Protein AF-A0A5P1F2N6-F1 (afdb_monomer)

InterPro domains:
  IPR001128 Cytochrome P450 [PF00067] (2-255)
  IPR001128 Cytochrome P450 [PR00385] (178-195)
  IPR001128 Cytochrome P450 [PR00385] (231-242)
  IPR002401 Cytochrome P450, E-class, group I [PR00463] (53-71)
  IPR002401 Cytochrome P450, E-class, group I [PR00463] (167-184)
  IPR002401 Cytochrome P450, E-class, group I [PR00463] (187-213)
  IPR002401 Cytochrome P450, E-class, group I [PR00463] (230-248)
  IPR036396 Cytochrome P450 superfamily [G3DSA:1.10.630.10] (1-256)
  IPR036396 Cytochrome P450 superfamily [SSF48264] (2-255)

Organism: Asparagus officinalis (NCBI:txid4686)

Foldseek 3Di:
DLVVLCCPQCVDPVNCVVLQVLLVVLVVVLVVVVVVCVVVVHDDDLLVSQLQSQLQSLCCQAQVGHLDDPDDDPPSNVSSVLVVVLLVLLQVLPDDFVCVVPVVCVVVSVVCSVVSVVVSVVSLLVSLVVSLVVVVVVVDCDSHSSSVLVVQQVPPPDPDDHRDSVNSSVSSSCCSSVRRNQRSQLVVLLVVVCVVPVVLVVVQVVQCCVQPNDPDDDGPVSVVSRVSVVVSSVVSCVPPRVQPPPDDDDDPDDDD

Secondary structure (DSSP, 8-state):
-HHHHHHHHTSSHHHHHHHHHHHHHHHHHHHHHHHHHHHTT----HHHHHHHHHHHHHHHHHHSS-S--SS--HHHHHHHHHHHHHHHHHHTT-PPPHHHH-GGGGGGTTTSHHHHHHHHHHHHHHHHHHHHHHHHHTT---SSHHHHHHHHHH-TT-SS-PPPHHHHHHHHHHHHHHHHHHHHHHHHHHHHHHHH-HHHHHHHHHHHHHHT-SSS---GGGGGG-HHHHHHHHHHHHH--SSTT-S----SS---

Mean predicted aligned error: 6.45 Å

Solvent-accessible surface area (backbone atoms only — not comparable to full-atom values): 14837 Å² total; per-residue (Å²): 107,70,69,58,51,44,45,58,67,54,68,24,73,69,28,43,59,71,45,40,65,52,46,54,51,36,51,51,50,52,52,51,54,51,50,60,32,53,78,68,73,48,88,75,66,57,57,63,54,38,30,47,39,40,41,28,35,48,31,31,51,38,68,64,37,71,47,75,67,96,86,62,62,78,67,64,38,48,56,26,48,50,50,51,48,50,56,55,52,58,66,67,60,85,61,90,55,67,38,79,79,38,70,92,45,41,87,69,40,88,82,45,56,64,61,49,50,54,54,50,51,51,53,52,50,54,51,48,50,52,53,51,52,53,50,63,71,64,73,57,82,54,90,21,50,50,43,51,52,53,54,54,44,67,53,82,86,58,101,59,83,82,57,46,71,66,56,52,48,53,50,54,52,49,51,55,63,63,50,18,59,44,52,19,51,39,50,44,50,42,50,51,54,29,69,78,34,57,71,56,41,52,51,46,49,51,52,43,48,70,71,64,41,87,89,57,81,88,52,82,86,51,50,90,75,34,63,65,56,51,47,49,55,52,51,30,51,72,76,52,46,76,56,81,78,62,74,94,81,74,78,92,58,92,82,131

Nearest PDB structures (foldseek):
  4wnu-assembly1_A  TM=8.419E-01  e=1.081E-08  Homo sapiens
  2pg5-assembly3_C  TM=8.158E-01  e=2.856E-08  Homo sapiens
  3ruk-assembly1_A  TM=8.480E-01  e=8.273E-08  Homo sapiens
  6csd-assembly2_B  TM=8.157E-01  e=8.664E-08  Homo sapiens
  1n6b-assembly1_A  TM=7.918E-01  e=1.509E-07  Oryctolagus cuniculus

Structure (mmCIF, N/CA/C/O backbone):
data_AF-A0A5P1F2N6-F1
#
_entry.id   AF-A0A5P1F2N6-F1
#
loop_
_atom_site.group_PDB
_atom_site.id
_atom_site.type_symbol
_atom_site.label_atom_id
_atom_site.label_alt_id
_atom_site.label_comp_id
_atom_site.label_asym_id
_atom_site.label_entity_id
_atom_site.label_seq_id
_atom_site.pdbx_PDB_ins_code
_atom_site.Cartn_x
_atom_site.Cartn_y
_atom_site.Cartn_z
_atom_site.occupancy
_atom_site.B_iso_or_equiv
_atom_site.auth_seq_id
_atom_site.auth_comp_id
_atom_site.auth_asym_id
_atom_site.auth_atom_id
_atom_site.pdbx_PDB_model_num
ATOM 1 N N . MET A 1 1 ? 17.225 -11.365 -8.106 1.00 76.75 1 MET A N 1
ATOM 2 C CA . MET A 1 1 ? 17.752 -10.059 -7.652 1.00 76.75 1 MET A CA 1
ATOM 3 C C . MET A 1 1 ? 16.668 -9.165 -7.046 1.00 76.75 1 MET A C 1
ATOM 5 O O . MET A 1 1 ? 16.718 -8.953 -5.844 1.00 76.75 1 MET A O 1
ATOM 9 N N . LEU A 1 2 ? 15.652 -8.726 -7.806 1.00 86.56 2 LEU A N 1
ATOM 10 C CA . LEU A 1 2 ? 14.609 -7.795 -7.321 1.00 86.56 2 LEU A CA 1
ATOM 11 C C . LEU A 1 2 ? 13.887 -8.266 -6.044 1.00 86.56 2 LEU A C 1
ATOM 13 O O . LEU A 1 2 ? 13.753 -7.505 -5.093 1.00 86.56 2 LEU A O 1
ATOM 17 N N . ARG A 1 3 ? 13.533 -9.557 -5.953 1.00 88.50 3 ARG A N 1
ATOM 18 C CA . ARG A 1 3 ? 12.951 -10.142 -4.728 1.00 88.50 3 ARG A CA 1
ATOM 19 C C . ARG A 1 3 ? 13.850 -9.978 -3.495 1.00 88.50 3 ARG A C 1
ATOM 21 O O . ARG A 1 3 ? 13.347 -9.690 -2.416 1.00 88.50 3 ARG A O 1
ATOM 28 N N . LYS A 1 4 ? 15.169 -10.156 -3.649 1.00 88.00 4 LYS A N 1
ATOM 29 C CA . LYS A 1 4 ? 16.150 -9.986 -2.562 1.00 88.00 4 LYS A CA 1
ATOM 30 C C . LYS A 1 4 ? 16.226 -8.519 -2.133 1.00 88.00 4 LYS A C 1
ATOM 32 O O . LYS A 1 4 ? 16.272 -8.249 -0.940 1.00 88.00 4 LYS A O 1
ATOM 37 N N . LEU A 1 5 ? 16.181 -7.598 -3.097 1.00 87.62 5 LEU A N 1
ATOM 38 C CA . LEU A 1 5 ? 16.189 -6.157 -2.851 1.00 87.62 5 LEU A CA 1
ATOM 39 C C . LEU A 1 5 ? 14.968 -5.735 -2.020 1.00 87.62 5 LEU A C 1
ATOM 41 O O . LEU A 1 5 ? 15.139 -5.147 -0.956 1.00 87.62 5 LEU A O 1
ATOM 45 N N . CYS A 1 6 ? 13.753 -6.120 -2.425 1.00 89.44 6 CYS A N 1
ATOM 46 C CA . CYS A 1 6 ? 12.545 -5.838 -1.641 1.00 89.44 6 CYS A CA 1
ATOM 47 C C . CYS A 1 6 ? 12.576 -6.485 -0.254 1.00 89.44 6 CYS A C 1
ATOM 49 O O . CYS A 1 6 ? 12.252 -5.836 0.739 1.00 89.44 6 CYS A O 1
ATOM 51 N N . ALA A 1 7 ? 12.983 -7.757 -0.174 1.00 91.38 7 ALA A N 1
ATOM 52 C CA . ALA A 1 7 ? 13.064 -8.474 1.095 1.00 91.38 7 ALA A CA 1
ATOM 53 C C . ALA A 1 7 ? 14.015 -7.789 2.086 1.00 91.38 7 ALA A C 1
ATOM 55 O O . ALA A 1 7 ? 13.734 -7.766 3.278 1.00 91.38 7 ALA A O 1
ATOM 56 N N . LEU A 1 8 ? 15.118 -7.214 1.604 1.00 90.31 8 LEU A N 1
ATOM 57 C CA . LEU A 1 8 ? 16.099 -6.544 2.451 1.00 90.31 8 LEU A CA 1
ATOM 58 C C . LEU A 1 8 ? 15.674 -5.115 2.821 1.00 90.31 8 LEU A C 1
ATOM 60 O O . LEU A 1 8 ? 15.757 -4.743 3.992 1.00 90.31 8 LEU A O 1
ATOM 64 N N . HIS A 1 9 ? 15.215 -4.331 1.843 1.00 88.44 9 HIS A N 1
ATOM 65 C CA . HIS A 1 9 ? 15.062 -2.878 1.980 1.00 88.44 9 HIS A CA 1
ATOM 66 C C . HIS A 1 9 ? 13.634 -2.391 2.243 1.00 88.44 9 HIS A C 1
ATOM 68 O O . HIS A 1 9 ? 13.471 -1.243 2.636 1.00 88.44 9 HIS A O 1
ATOM 74 N N . LEU A 1 10 ? 12.612 -3.235 2.066 1.00 89.38 10 LEU A N 1
ATOM 75 C CA . LEU A 1 10 ? 11.215 -2.878 2.358 1.00 89.38 10 LEU A CA 1
ATOM 76 C C . LEU A 1 10 ? 10.586 -3.788 3.408 1.00 89.38 10 LEU A C 1
ATOM 78 O O . LEU A 1 10 ? 9.895 -3.315 4.303 1.00 89.38 10 LEU A O 1
ATOM 82 N N . PHE A 1 11 ? 10.811 -5.096 3.279 1.00 92.56 11 PHE A N 1
ATOM 83 C CA . PHE A 1 11 ? 10.041 -6.105 4.012 1.00 92.56 11 PHE A CA 1
ATOM 84 C C . PHE A 1 11 ? 10.829 -6.799 5.127 1.00 92.56 11 PHE A C 1
ATOM 86 O O . PHE A 1 11 ? 10.305 -7.705 5.772 1.00 92.56 11 PHE A O 1
ATOM 93 N N . SER A 1 12 ? 12.081 -6.401 5.367 1.00 94.75 12 SER A N 1
ATOM 94 C CA . SER A 1 12 ? 12.827 -6.889 6.527 1.00 94.75 12 SER A CA 1
ATOM 95 C C . SER A 1 12 ? 12.287 -6.239 7.805 1.00 94.75 12 SER A C 1
ATOM 97 O O . SER A 1 12 ? 11.830 -5.098 7.745 1.00 94.75 12 SER A O 1
ATOM 99 N N . PRO A 1 13 ? 12.386 -6.893 8.978 1.00 93.81 13 PRO A N 1
ATOM 100 C CA . PRO A 1 13 ? 11.966 -6.286 10.243 1.00 93.81 13 PRO A CA 1
ATOM 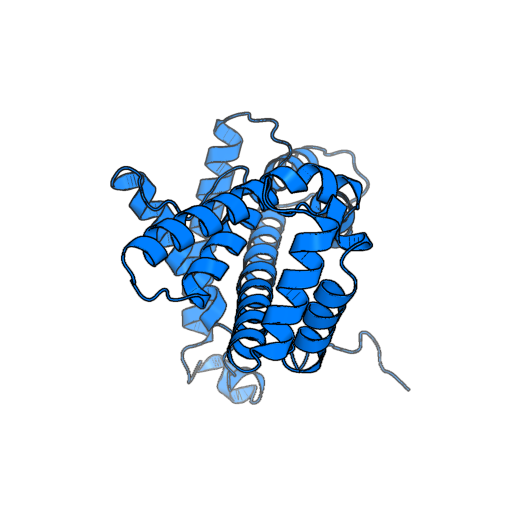101 C C . PRO A 1 13 ? 12.600 -4.906 10.473 1.00 93.81 13 PRO A C 1
ATOM 103 O O . PRO A 1 13 ? 11.908 -3.942 10.777 1.00 93.81 13 PRO A O 1
ATOM 106 N N . LYS A 1 14 ? 13.904 -4.780 10.187 1.00 93.06 14 LYS A N 1
ATOM 107 C CA . LYS A 1 14 ? 14.629 -3.506 10.281 1.00 93.06 14 LYS A CA 1
ATOM 108 C C . LYS A 1 14 ? 14.093 -2.448 9.310 1.00 93.06 14 LYS A C 1
ATOM 110 O O . LYS A 1 14 ? 13.995 -1.283 9.677 1.00 93.06 14 LYS A O 1
ATOM 115 N N . ALA A 1 15 ? 13.767 -2.828 8.073 1.00 91.81 15 ALA A N 1
ATOM 116 C CA . ALA A 1 15 ? 13.181 -1.901 7.106 1.00 91.81 15 ALA A CA 1
ATOM 117 C C . ALA A 1 15 ? 11.774 -1.457 7.529 1.00 91.81 15 ALA A C 1
ATOM 119 O O . ALA A 1 15 ? 11.464 -0.270 7.458 1.00 91.81 15 ALA A O 1
ATOM 120 N N . LEU A 1 16 ? 10.950 -2.384 8.025 1.00 92.44 16 LEU A N 1
ATOM 121 C CA . LEU A 1 16 ? 9.623 -2.072 8.549 1.00 92.44 16 LEU A CA 1
ATOM 122 C C . LEU A 1 16 ? 9.706 -1.099 9.726 1.00 92.44 16 LEU A C 1
ATOM 124 O O . LEU A 1 16 ? 8.953 -0.128 9.730 1.00 92.44 16 LEU A O 1
ATOM 128 N N . ASP A 1 17 ? 10.645 -1.297 10.651 1.00 92.81 17 ASP A N 1
ATOM 129 C CA . ASP A 1 17 ? 10.884 -0.387 11.775 1.00 92.81 17 ASP A CA 1
ATOM 130 C C . ASP A 1 17 ? 11.330 1.001 11.308 1.00 92.81 17 ASP A C 1
ATOM 132 O O . ASP A 1 17 ? 10.765 2.006 11.735 1.00 92.81 17 ASP A O 1
ATOM 136 N N . ASN A 1 18 ? 12.278 1.071 10.369 1.00 92.38 18 ASN A N 1
ATOM 137 C CA . ASN A 1 18 ? 12.735 2.339 9.794 1.00 92.38 18 ASN A CA 1
ATOM 138 C C . ASN A 1 18 ? 11.611 3.094 9.062 1.00 92.38 18 ASN A C 1
ATOM 140 O O . ASN A 1 18 ? 11.587 4.322 9.061 1.00 92.38 18 ASN A O 1
ATOM 144 N N . LEU A 1 19 ? 10.682 2.366 8.437 1.00 92.50 19 LEU A N 1
ATOM 145 C CA . LEU A 1 19 ? 9.536 2.923 7.713 1.00 92.50 19 LEU A CA 1
ATOM 146 C C . LEU A 1 19 ? 8.298 3.136 8.602 1.00 92.50 19 LEU A C 1
ATOM 148 O O . LEU A 1 19 ? 7.297 3.675 8.128 1.00 92.50 19 LEU A O 1
ATOM 152 N N . ARG A 1 20 ? 8.337 2.751 9.883 1.00 93.19 20 ARG A N 1
ATOM 153 C CA . ARG A 1 20 ? 7.226 2.947 10.827 1.00 93.19 20 ARG A CA 1
ATOM 154 C C . ARG A 1 20 ? 6.811 4.417 10.956 1.00 93.19 20 ARG A C 1
ATOM 156 O O . ARG A 1 20 ? 5.618 4.680 10.806 1.00 93.19 20 ARG A O 1
ATOM 163 N N . PRO A 1 21 ? 7.733 5.393 11.113 1.00 93.25 21 PRO A N 1
ATOM 164 C CA . PRO A 1 21 ? 7.350 6.802 11.224 1.00 93.25 21 PRO A CA 1
ATOM 165 C C . PRO A 1 21 ? 6.619 7.317 9.981 1.00 93.25 21 PRO A C 1
ATOM 167 O O . PRO A 1 21 ? 5.746 8.174 10.086 1.00 93.25 21 PRO A O 1
ATOM 170 N N . VAL A 1 22 ? 6.941 6.780 8.797 1.00 93.31 22 VAL A N 1
ATOM 171 C CA . VAL A 1 22 ? 6.244 7.117 7.549 1.00 93.31 22 VAL A CA 1
ATOM 172 C C . VAL A 1 22 ? 4.787 6.663 7.621 1.00 93.31 22 VAL A C 1
ATOM 174 O O . VAL A 1 22 ? 3.892 7.467 7.371 1.00 93.31 22 VAL A O 1
ATOM 177 N N . ARG A 1 23 ? 4.539 5.404 8.004 1.00 93.62 23 ARG A N 1
ATOM 178 C CA . ARG A 1 23 ? 3.179 4.852 8.108 1.00 93.62 23 ARG A CA 1
ATOM 179 C C . ARG A 1 23 ? 2.364 5.552 9.192 1.00 93.62 23 ARG A C 1
ATOM 181 O O . ARG A 1 23 ? 1.248 5.986 8.917 1.00 93.62 23 ARG A O 1
ATOM 188 N N . GLU A 1 24 ? 2.932 5.739 10.382 1.00 94.12 24 GLU A N 1
ATOM 189 C CA . GLU A 1 24 ? 2.270 6.446 11.487 1.00 94.12 24 GLU A CA 1
ATOM 190 C C . GLU A 1 24 ? 1.923 7.897 11.108 1.00 94.12 24 GLU A C 1
ATOM 192 O O . GLU A 1 24 ? 0.829 8.375 11.420 1.00 94.12 24 GLU A O 1
ATOM 197 N N . ALA A 1 25 ? 2.800 8.590 10.371 1.00 93.75 25 ALA A N 1
ATOM 198 C CA . ALA A 1 25 ? 2.536 9.950 9.905 1.00 93.75 25 ALA A CA 1
ATOM 199 C C . ALA A 1 25 ? 1.376 10.027 8.898 1.00 93.75 25 ALA A C 1
ATOM 201 O O . ALA A 1 25 ? 0.547 10.934 9.004 1.00 93.75 25 ALA A O 1
ATOM 202 N N . GLU A 1 26 ? 1.294 9.104 7.932 1.00 94.12 26 GLU A N 1
ATOM 203 C CA . GLU A 1 26 ? 0.178 9.078 6.972 1.00 94.12 26 GLU A CA 1
ATOM 204 C C . GLU A 1 26 ? -1.149 8.719 7.655 1.00 94.12 26 GLU A C 1
ATOM 206 O O . GLU A 1 26 ? -2.158 9.391 7.431 1.00 94.12 26 GLU A O 1
ATOM 211 N N . VAL A 1 27 ? -1.144 7.741 8.568 1.00 94.25 27 VAL A N 1
ATOM 212 C CA . VAL A 1 27 ? -2.335 7.369 9.351 1.00 94.25 27 VAL A CA 1
ATOM 213 C C . VAL A 1 27 ? -2.794 8.525 10.243 1.00 94.25 27 VAL A C 1
ATOM 215 O O . VAL A 1 27 ? -3.990 8.801 10.326 1.00 94.25 27 VAL A O 1
ATOM 218 N N . SER A 1 28 ? -1.866 9.257 10.867 1.00 94.12 28 SER A N 1
ATOM 219 C CA . SER A 1 28 ? -2.178 10.447 11.672 1.00 94.12 28 SER A CA 1
ATOM 220 C C . SER A 1 28 ? -2.849 11.552 10.850 1.00 94.12 28 SER A C 1
ATOM 222 O O . SER A 1 28 ? -3.747 12.240 11.341 1.00 94.12 28 SER A O 1
ATOM 224 N N . ILE A 1 29 ? -2.440 11.738 9.593 1.00 93.44 29 ILE A N 1
ATOM 225 C CA . ILE A 1 29 ? -3.064 12.720 8.695 1.00 93.44 29 ILE A CA 1
ATOM 226 C C . ILE A 1 29 ? -4.469 12.291 8.321 1.00 93.44 29 ILE A C 1
ATOM 228 O O . ILE A 1 29 ? -5.389 13.098 8.445 1.00 93.44 29 ILE A O 1
ATOM 232 N N . LEU A 1 30 ? -4.647 11.025 7.943 1.00 93.31 30 LEU A N 1
ATOM 233 C CA . LEU A 1 30 ? -5.969 10.483 7.662 1.00 93.31 30 LEU A CA 1
ATOM 234 C C . LEU A 1 30 ? -6.889 10.630 8.883 1.00 93.31 30 LEU A C 1
ATOM 236 O O . LEU A 1 30 ? -8.000 11.135 8.754 1.00 93.31 30 LEU A O 1
ATOM 240 N N . ALA A 1 31 ? -6.422 10.270 10.080 1.00 94.06 31 ALA A N 1
ATOM 241 C CA . ALA A 1 31 ? -7.200 10.391 11.311 1.00 94.06 31 ALA A CA 1
ATOM 242 C C . ALA A 1 31 ? -7.619 11.844 11.599 1.00 94.06 31 ALA A C 1
ATOM 244 O O . ALA A 1 31 ? -8.776 12.096 11.939 1.00 94.06 31 ALA A O 1
ATOM 245 N N . ARG A 1 32 ? -6.711 12.813 11.413 1.00 93.50 32 ARG A N 1
ATOM 246 C CA . ARG A 1 32 ? -7.023 14.246 11.558 1.00 93.50 32 ARG A CA 1
ATOM 247 C C . ARG A 1 32 ? -8.036 14.725 10.520 1.00 93.50 32 ARG A C 1
ATOM 249 O O . ARG A 1 32 ? -8.976 15.429 10.885 1.00 93.50 32 ARG A O 1
ATOM 256 N N . ALA A 1 33 ? -7.888 14.311 9.263 1.00 91.81 33 ALA A N 1
ATOM 257 C CA . ALA A 1 33 ? -8.832 14.642 8.199 1.00 91.81 33 ALA A CA 1
ATOM 258 C C . ALA A 1 33 ? -10.232 14.073 8.492 1.00 91.81 33 ALA A C 1
ATOM 260 O O . ALA A 1 33 ? -11.229 14.791 8.402 1.00 91.81 33 ALA A O 1
ATOM 261 N N . LEU A 1 34 ? -10.314 12.812 8.930 1.00 93.62 34 LEU A N 1
ATOM 262 C CA . LEU A 1 34 ? -11.568 12.177 9.344 1.00 93.62 34 LEU A CA 1
ATOM 263 C C . LEU A 1 34 ? -12.199 12.890 10.545 1.00 93.62 34 LEU A C 1
ATOM 265 O O . LEU A 1 34 ? -13.407 13.115 10.549 1.00 93.62 34 LEU A O 1
ATOM 269 N N . HIS A 1 35 ? -11.398 13.297 11.533 1.00 93.06 35 HIS A N 1
ATOM 270 C CA . HIS A 1 35 ? -11.889 14.044 12.689 1.00 93.06 35 HIS A CA 1
ATOM 271 C C . HIS A 1 35 ? -12.486 15.401 12.288 1.00 93.06 35 HIS A C 1
ATOM 273 O O . HIS A 1 35 ? -13.601 15.724 12.695 1.00 93.06 35 HIS A O 1
ATOM 279 N N . ALA A 1 36 ? -11.799 16.165 11.435 1.00 92.31 36 ALA A N 1
ATOM 280 C CA . ALA A 1 36 ? -12.300 17.445 10.930 1.00 92.31 36 ALA A CA 1
ATOM 281 C C . ALA A 1 36 ? -13.609 17.285 10.130 1.00 92.31 36 ALA A C 1
ATOM 283 O O . ALA A 1 36 ? -14.531 18.091 10.255 1.00 92.31 36 ALA A O 1
ATOM 284 N N . ARG A 1 37 ? -13.738 16.214 9.336 1.00 92.00 37 ARG A N 1
ATOM 285 C CA . ARG A 1 37 ? -14.982 15.897 8.609 1.00 92.00 37 ARG A CA 1
ATOM 286 C C . ARG A 1 37 ? -16.112 15.472 9.544 1.00 92.00 37 ARG A C 1
ATOM 288 O O . ARG A 1 37 ? -17.257 15.865 9.317 1.00 92.00 37 ARG A O 1
ATOM 295 N N . ALA A 1 38 ? -15.790 14.726 10.600 1.00 93.19 38 ALA A N 1
ATOM 296 C CA . ALA A 1 38 ? -16.749 14.297 11.611 1.00 93.19 38 ALA A CA 1
ATOM 297 C C . ALA A 1 38 ? -17.353 15.484 12.377 1.00 93.19 38 ALA A C 1
ATOM 299 O O . ALA A 1 38 ? -18.559 15.485 12.613 1.00 93.19 38 ALA A O 1
ATOM 300 N N . GLN A 1 39 ? -16.558 16.516 12.690 1.00 94.50 39 GLN A N 1
ATOM 301 C CA . GLN A 1 39 ? -17.047 17.755 13.319 1.00 94.50 39 GLN A CA 1
ATOM 302 C C . GLN A 1 39 ? -18.122 18.464 12.479 1.00 94.50 39 GLN A C 1
ATOM 304 O O . GLN A 1 39 ? -19.041 19.064 13.026 1.00 94.50 39 GLN A O 1
ATOM 309 N N . ASN A 1 40 ? -18.038 18.341 11.153 1.00 93.56 40 ASN A N 1
ATOM 310 C CA . ASN A 1 40 ? -18.996 18.915 10.209 1.00 93.56 40 ASN A CA 1
ATOM 311 C C . ASN A 1 40 ? -20.091 17.921 9.776 1.00 93.56 40 ASN A C 1
ATOM 313 O O . ASN A 1 40 ? -20.840 18.216 8.846 1.00 93.56 40 ASN A O 1
ATOM 317 N N . HIS A 1 41 ? -20.162 16.732 10.391 1.00 92.06 41 HIS A N 1
ATOM 318 C CA . HIS A 1 41 ? -21.073 15.639 10.018 1.00 92.06 41 HIS A CA 1
ATOM 319 C C . HIS A 1 41 ? -21.062 15.300 8.514 1.00 92.06 41 HIS A C 1
ATOM 321 O O . HIS A 1 41 ? -22.077 14.912 7.933 1.00 92.06 41 HIS A O 1
ATOM 327 N N . SER A 1 42 ? -19.904 15.454 7.867 1.00 92.81 42 SER A N 1
ATOM 328 C CA . SER A 1 42 ? -19.753 15.246 6.428 1.00 92.81 42 SER A CA 1
ATOM 329 C C . SER A 1 42 ? -19.451 13.772 6.130 1.00 92.81 42 SER A C 1
ATOM 331 O O . SER A 1 42 ? -18.534 13.214 6.741 1.00 92.81 42 SER A O 1
ATOM 333 N N . PRO A 1 43 ? -20.178 13.122 5.201 1.00 92.31 43 PRO A N 1
ATOM 334 C CA . PRO A 1 43 ? -19.864 11.758 4.793 1.00 92.31 43 PRO A CA 1
ATOM 335 C C . PRO A 1 43 ? -18.499 11.699 4.093 1.00 92.31 43 PRO A C 1
ATOM 337 O O . PRO A 1 43 ? -18.126 12.607 3.348 1.00 92.31 43 PRO A O 1
ATOM 340 N N . VAL A 1 44 ? -17.766 10.604 4.306 1.00 91.69 44 VAL A N 1
ATOM 341 C CA . VAL A 1 44 ? -16.436 10.377 3.723 1.00 91.69 44 VAL A CA 1
ATOM 342 C C . VAL A 1 44 ? -16.456 9.124 2.855 1.00 91.69 44 VAL A C 1
ATOM 344 O O . VAL A 1 44 ? -16.960 8.080 3.264 1.00 91.69 44 VAL A O 1
ATOM 347 N N . ASN A 1 45 ? -15.868 9.215 1.662 1.00 91.19 45 ASN A N 1
ATOM 348 C CA . ASN A 1 45 ? -15.568 8.044 0.846 1.00 91.19 45 ASN A CA 1
ATOM 349 C C . ASN A 1 45 ? -14.312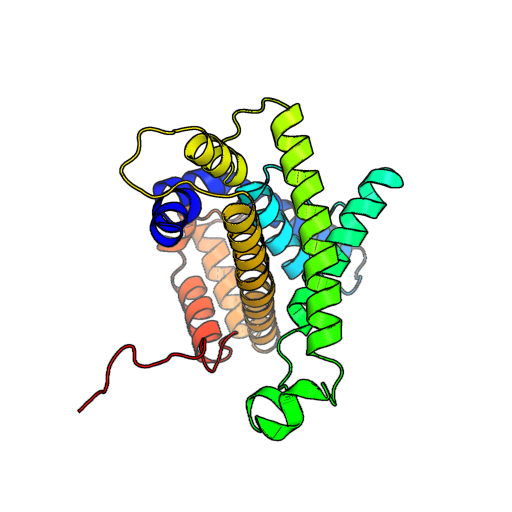 7.354 1.405 1.00 91.19 45 ASN A C 1
ATOM 351 O O . ASN A 1 45 ? -13.189 7.791 1.142 1.00 91.19 45 ASN A O 1
ATOM 355 N N . MET A 1 46 ? -14.511 6.300 2.202 1.00 92.25 46 MET A N 1
ATOM 356 C CA . MET A 1 46 ? -13.411 5.597 2.868 1.00 92.25 46 MET A CA 1
ATOM 357 C C . MET A 1 46 ? -12.458 4.916 1.888 1.00 92.25 46 MET A C 1
ATOM 359 O O . MET A 1 46 ? -11.252 5.033 2.086 1.00 92.25 46 MET A O 1
ATOM 363 N N . GLY A 1 47 ? -12.954 4.288 0.816 1.00 89.06 47 GLY A N 1
ATOM 364 C CA . GLY A 1 47 ? -12.098 3.670 -0.200 1.00 89.06 47 GLY A CA 1
ATOM 365 C C . GLY A 1 47 ? -11.093 4.664 -0.794 1.00 89.06 47 GLY A C 1
ATOM 366 O O . GLY A 1 47 ? -9.889 4.414 -0.793 1.00 89.06 47 GLY A O 1
ATOM 367 N N . GLN A 1 48 ? -11.549 5.858 -1.197 1.00 86.06 48 GLN A N 1
ATOM 368 C CA . GLN A 1 48 ? -10.656 6.900 -1.727 1.00 86.06 48 GLN A CA 1
ATOM 369 C C . GLN A 1 48 ? -9.657 7.423 -0.685 1.00 86.06 48 GLN A C 1
ATOM 371 O O . GLN A 1 48 ? -8.485 7.621 -1.010 1.00 86.06 48 GLN A O 1
ATOM 376 N N . ALA A 1 49 ? -10.102 7.642 0.555 1.00 90.44 49 ALA A N 1
ATOM 377 C CA . ALA A 1 49 ? -9.251 8.167 1.621 1.00 90.44 49 ALA A CA 1
ATOM 378 C C . ALA A 1 49 ? -8.161 7.161 2.042 1.00 90.44 49 ALA A C 1
ATOM 380 O O . ALA A 1 49 ? -6.992 7.523 2.193 1.00 90.44 49 ALA A O 1
ATOM 381 N N . LEU A 1 50 ? -8.524 5.882 2.171 1.00 92.56 50 LEU A N 1
ATOM 382 C CA . LEU A 1 50 ? -7.600 4.792 2.493 1.00 92.56 50 LEU A CA 1
ATOM 383 C C . LEU A 1 50 ? -6.600 4.548 1.367 1.00 92.56 50 LEU A C 1
ATOM 385 O O . LEU A 1 50 ? -5.413 4.368 1.626 1.00 92.56 50 LEU A O 1
ATOM 389 N N . MET A 1 51 ? -7.057 4.590 0.117 1.00 88.06 51 MET A N 1
ATOM 390 C CA . MET A 1 51 ? -6.195 4.452 -1.051 1.00 88.06 51 MET A CA 1
ATOM 391 C C . MET A 1 51 ? -5.172 5.593 -1.148 1.00 88.06 51 MET A C 1
ATOM 393 O O . MET A 1 51 ? -3.999 5.339 -1.430 1.00 88.06 51 MET A O 1
ATOM 397 N N . ALA A 1 52 ? -5.579 6.837 -0.872 1.00 88.12 52 ALA A N 1
ATOM 398 C CA . ALA A 1 52 ? -4.659 7.972 -0.816 1.00 88.12 52 ALA A CA 1
ATOM 399 C C . ALA A 1 52 ? -3.610 7.794 0.298 1.00 88.12 52 ALA A C 1
ATOM 401 O O . ALA A 1 52 ? -2.417 7.980 0.057 1.00 88.12 52 ALA A O 1
ATOM 402 N N . CYS A 1 53 ? -4.033 7.354 1.489 1.00 92.19 53 CYS A N 1
ATOM 403 C CA . CYS A 1 53 ? -3.136 7.055 2.608 1.00 92.19 53 CYS A CA 1
ATOM 404 C C . CYS A 1 53 ? -2.128 5.942 2.264 1.00 92.19 53 CYS A C 1
ATOM 406 O O . CYS A 1 53 ? -0.925 6.117 2.462 1.00 92.19 53 CYS A O 1
ATOM 408 N N . ALA A 1 54 ? -2.600 4.817 1.715 1.00 92.19 54 ALA A N 1
ATOM 409 C CA . ALA A 1 54 ? -1.754 3.691 1.319 1.00 92.19 54 ALA A CA 1
ATOM 410 C C . ALA A 1 54 ? -0.752 4.097 0.231 1.00 92.19 54 ALA A C 1
ATOM 412 O O . ALA A 1 54 ? 0.437 3.789 0.333 1.00 92.19 54 ALA A O 1
ATOM 413 N N . THR A 1 55 ? -1.209 4.853 -0.771 1.00 89.75 55 THR A N 1
ATOM 414 C CA . THR A 1 55 ? -0.328 5.318 -1.844 1.00 89.75 55 THR A CA 1
ATOM 415 C C . THR A 1 55 ? 0.719 6.290 -1.322 1.00 89.75 55 THR A C 1
ATOM 417 O O . THR A 1 55 ? 1.882 6.139 -1.663 1.00 89.75 55 THR A O 1
ATOM 420 N N . ASN A 1 56 ? 0.363 7.239 -0.454 1.00 91.00 56 ASN A N 1
ATOM 421 C CA . ASN A 1 56 ? 1.342 8.157 0.130 1.00 91.00 56 ASN A CA 1
ATOM 422 C C . ASN A 1 56 ? 2.374 7.451 1.012 1.00 91.00 56 ASN A C 1
ATOM 424 O O . ASN A 1 56 ? 3.550 7.819 0.975 1.00 91.00 56 ASN A O 1
ATOM 428 N N . ALA A 1 57 ? 1.963 6.435 1.776 1.00 93.06 57 ALA A N 1
ATOM 429 C CA . ALA A 1 57 ? 2.886 5.640 2.578 1.00 93.06 57 ALA A CA 1
ATOM 430 C C . ALA A 1 57 ? 3.895 4.899 1.683 1.00 93.06 57 ALA A C 1
ATOM 432 O O . ALA A 1 57 ? 5.097 4.933 1.954 1.00 93.06 57 ALA A O 1
ATOM 433 N N . LEU A 1 58 ? 3.422 4.296 0.585 1.00 91.88 58 LEU A N 1
ATOM 434 C CA . LEU A 1 58 ? 4.276 3.657 -0.420 1.00 91.88 58 LEU A CA 1
ATOM 435 C C . LEU A 1 58 ? 5.173 4.667 -1.135 1.00 91.88 58 LEU A C 1
ATOM 437 O O . LEU A 1 58 ? 6.378 4.451 -1.210 1.00 91.88 58 LEU A O 1
ATOM 441 N N . SER A 1 59 ? 4.627 5.792 -1.597 1.00 89.75 59 SER A N 1
ATOM 442 C CA . SER A 1 59 ? 5.393 6.826 -2.291 1.00 89.75 59 SER A CA 1
ATOM 443 C C . SER A 1 59 ? 6.511 7.382 -1.425 1.00 89.75 59 SER A C 1
ATOM 445 O O . SER A 1 59 ? 7.629 7.517 -1.905 1.00 89.75 59 SER A O 1
ATOM 447 N N . LYS A 1 60 ? 6.269 7.626 -0.133 1.00 90.44 60 LYS A N 1
ATOM 448 C CA . LYS A 1 60 ? 7.337 8.055 0.774 1.00 90.44 60 LYS A CA 1
ATOM 449 C C . LYS A 1 60 ? 8.392 6.979 0.986 1.00 90.44 60 LYS A C 1
ATOM 451 O O . LYS A 1 60 ? 9.576 7.292 0.985 1.00 90.44 60 LYS A O 1
ATOM 456 N N . ALA A 1 61 ? 7.985 5.723 1.157 1.00 91.94 61 ALA A N 1
ATOM 457 C CA . ALA A 1 61 ? 8.930 4.620 1.321 1.00 91.94 61 ALA A CA 1
ATOM 458 C C . ALA A 1 61 ? 9.777 4.378 0.058 1.00 91.94 61 ALA A C 1
ATOM 460 O O . ALA A 1 61 ? 10.944 3.996 0.144 1.00 91.94 61 ALA A O 1
ATOM 461 N N . MET A 1 62 ? 9.187 4.582 -1.121 1.00 90.44 62 MET A N 1
ATOM 462 C CA . MET A 1 62 ? 9.796 4.235 -2.402 1.00 90.44 62 MET A CA 1
ATOM 463 C C . MET A 1 62 ? 10.531 5.394 -3.069 1.00 90.44 62 MET A C 1
ATOM 465 O O . MET A 1 62 ? 11.559 5.153 -3.687 1.00 90.44 62 MET A O 1
ATOM 469 N N . LEU A 1 63 ? 9.991 6.608 -2.968 1.00 88.12 63 LEU A N 1
ATOM 470 C CA . LEU A 1 63 ? 10.423 7.811 -3.691 1.00 88.12 63 LEU A CA 1
ATOM 471 C C . LEU A 1 63 ? 10.827 8.958 -2.750 1.00 88.12 63 LEU A C 1
ATOM 473 O O . LEU A 1 63 ? 11.114 10.054 -3.216 1.00 88.12 63 LEU A O 1
ATOM 477 N N . GLY A 1 64 ? 10.725 8.777 -1.429 1.00 86.56 64 GLY A N 1
ATOM 478 C CA . GLY A 1 64 ? 11.016 9.827 -0.446 1.00 86.56 64 GLY A CA 1
ATOM 479 C C . GLY A 1 64 ? 9.975 10.953 -0.355 1.00 86.56 64 GLY A C 1
ATOM 480 O O . GLY A 1 64 ? 10.057 11.779 0.553 1.00 86.56 64 GLY A O 1
ATOM 481 N N . ARG A 1 65 ? 8.953 10.982 -1.225 1.00 84.25 65 ARG A N 1
ATOM 482 C CA . ARG A 1 65 ? 7.948 12.061 -1.288 1.00 84.25 65 ARG A CA 1
ATOM 483 C C . ARG A 1 65 ? 6.504 11.567 -1.297 1.00 84.25 65 ARG A C 1
ATOM 485 O O . ARG A 1 65 ? 6.220 10.429 -1.661 1.00 84.25 65 ARG A O 1
ATOM 492 N N . ARG A 1 66 ? 5.572 12.442 -0.905 1.00 81.00 66 ARG A N 1
ATOM 493 C CA . ARG A 1 66 ? 4.133 12.209 -1.118 1.00 81.00 66 ARG A CA 1
ATOM 494 C C . AR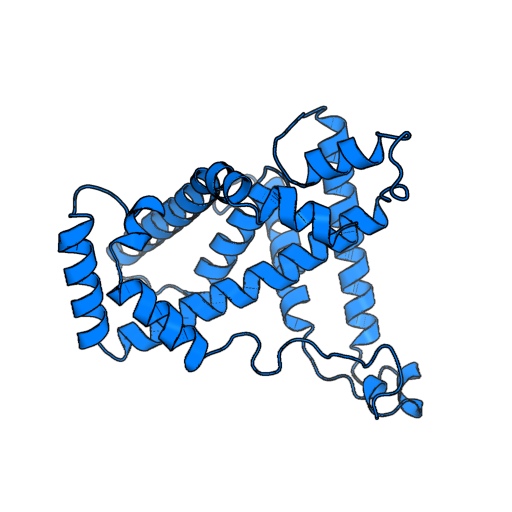G A 1 66 ? 3.766 12.453 -2.563 1.00 81.00 66 ARG A C 1
ATOM 496 O O . ARG A 1 66 ? 4.457 13.191 -3.257 1.00 81.00 66 ARG A O 1
ATOM 503 N N . VAL A 1 67 ? 2.647 11.867 -2.972 1.00 75.12 67 VAL A N 1
ATOM 504 C CA . VAL A 1 67 ? 2.085 12.156 -4.292 1.00 75.12 67 VAL A CA 1
ATOM 505 C C . VAL A 1 67 ? 0.627 12.599 -4.233 1.00 75.12 67 VAL A C 1
ATOM 507 O O . VAL A 1 67 ? 0.168 13.275 -5.135 1.00 75.12 67 VAL A O 1
ATOM 510 N N . PHE A 1 68 ? -0.102 12.311 -3.155 1.00 71.06 68 PHE A N 1
ATOM 511 C CA . PHE A 1 68 ? -1.403 12.917 -2.881 1.00 71.06 68 PHE A CA 1
ATOM 512 C C . PHE A 1 68 ? -1.216 14.054 -1.879 1.00 71.06 68 PHE A C 1
ATOM 514 O O . PHE A 1 68 ? -0.862 13.805 -0.721 1.00 71.06 68 PHE A O 1
ATOM 521 N N . ILE A 1 69 ? -1.458 15.286 -2.324 1.00 68.19 69 ILE A N 1
ATOM 522 C CA . ILE A 1 69 ? -1.362 16.501 -1.513 1.00 68.19 69 ILE A CA 1
ATOM 523 C C . ILE A 1 69 ? -2.662 17.285 -1.718 1.00 68.19 69 ILE A C 1
ATOM 525 O O . ILE A 1 69 ? -3.023 17.580 -2.853 1.00 68.19 69 ILE A O 1
ATOM 529 N N . GLU A 1 70 ? -3.407 17.544 -0.639 1.00 56.97 70 GLU A N 1
ATOM 530 C CA . GLU A 1 70 ? -4.702 18.243 -0.715 1.00 56.97 70 GLU A CA 1
ATOM 531 C C . GLU A 1 70 ? -4.551 19.781 -0.779 1.00 56.97 70 GLU A C 1
ATOM 533 O O . GLU A 1 70 ? -5.471 20.433 -1.262 1.00 56.97 70 GLU A O 1
ATOM 538 N N . ASP A 1 71 ? -3.389 20.344 -0.400 1.00 53.06 71 ASP A N 1
ATOM 539 C CA . ASP A 1 71 ? -3.207 21.787 -0.121 1.00 53.06 71 ASP A CA 1
ATOM 540 C C . ASP A 1 71 ? -1.940 22.437 -0.753 1.00 53.06 71 ASP A C 1
ATOM 542 O O . ASP A 1 71 ? -1.278 23.247 -0.105 1.00 53.06 71 ASP A O 1
ATOM 546 N N . GLU A 1 72 ? -1.555 22.113 -1.995 1.00 49.38 72 GLU A N 1
ATOM 547 C CA . GLU A 1 72 ? -0.389 22.743 -2.666 1.00 49.38 72 GLU A CA 1
ATOM 548 C C . GLU A 1 72 ? -0.728 23.519 -3.955 1.00 49.38 72 GLU A C 1
ATOM 550 O O . GLU A 1 72 ? -1.789 23.338 -4.554 1.00 49.38 72 GLU A O 1
ATOM 555 N N . GLU A 1 73 ? 0.202 24.403 -4.352 1.00 51.16 73 GLU A N 1
ATOM 556 C CA . GLU A 1 73 ? 0.167 25.272 -5.540 1.00 51.16 73 GLU A CA 1
ATOM 557 C C . GLU A 1 73 ? -0.241 24.532 -6.832 1.00 51.16 73 GLU A C 1
ATOM 559 O O . GLU A 1 73 ? 0.013 23.338 -7.011 1.00 51.16 73 GLU A O 1
ATOM 564 N N . GLU A 1 74 ? -0.850 25.270 -7.770 1.00 51.59 74 GLU A N 1
ATOM 565 C CA . GLU A 1 74 ? -1.484 24.756 -8.999 1.00 51.59 74 GLU A CA 1
ATOM 566 C C . GLU A 1 74 ? -0.627 23.778 -9.829 1.00 51.59 74 GLU A C 1
ATOM 568 O O . GLU A 1 74 ? -1.183 22.913 -10.506 1.00 51.59 74 GLU A O 1
ATOM 573 N N . GLU A 1 75 ? 0.704 23.892 -9.809 1.00 52.94 75 GLU A N 1
ATOM 574 C CA . GLU A 1 75 ? 1.624 23.049 -10.591 1.00 52.94 75 GLU A CA 1
ATOM 575 C C . GLU A 1 75 ? 1.911 21.695 -9.906 1.00 52.94 75 GLU A C 1
ATOM 577 O O . GLU A 1 75 ? 1.794 20.644 -10.540 1.00 52.94 75 GLU A O 1
ATOM 582 N N . ALA A 1 76 ? 2.211 21.698 -8.600 1.00 53.88 76 ALA A N 1
ATOM 583 C CA . ALA A 1 76 ? 2.430 20.482 -7.804 1.00 53.88 76 ALA A CA 1
ATOM 584 C C . ALA A 1 76 ? 1.136 19.662 -7.669 1.00 53.88 76 ALA A C 1
ATOM 586 O O . ALA A 1 76 ? 1.147 18.431 -7.741 1.00 53.88 76 ALA A O 1
ATOM 587 N N . SER A 1 77 ? -0.001 20.359 -7.595 1.00 59.53 77 SER A N 1
ATOM 588 C CA . SER A 1 77 ? -1.338 19.768 -7.637 1.00 59.53 77 SER A CA 1
ATOM 589 C C . SER A 1 77 ? -1.622 19.030 -8.957 1.00 59.53 77 SER A C 1
ATOM 591 O O . SER A 1 77 ? -2.235 17.961 -8.943 1.00 59.53 77 SER A O 1
ATOM 593 N N . LYS A 1 78 ? -1.125 19.525 -10.104 1.00 66.69 78 LYS A N 1
ATOM 594 C CA . LYS A 1 78 ? -1.299 18.861 -11.413 1.00 66.69 78 LYS A CA 1
ATOM 595 C C . LYS A 1 78 ? -0.516 17.556 -11.520 1.00 66.69 78 LYS A C 1
ATOM 597 O O . LYS A 1 78 ? -1.079 16.567 -11.983 1.00 66.69 78 LYS A O 1
ATOM 602 N N . GLU A 1 79 ? 0.741 17.524 -11.082 1.00 68.06 79 GLU A N 1
ATOM 603 C CA . GLU A 1 79 ? 1.545 16.290 -11.095 1.00 68.06 79 GLU A CA 1
ATOM 604 C C . GLU A 1 79 ? 0.982 15.245 -10.121 1.00 68.06 79 GLU A C 1
ATOM 606 O O . GLU A 1 79 ? 0.828 14.075 -10.478 1.00 68.06 79 GLU A O 1
ATOM 611 N N . ALA A 1 80 ? 0.602 15.679 -8.917 1.00 66.50 80 ALA A N 1
ATOM 612 C CA . ALA A 1 80 ? -0.097 14.856 -7.936 1.00 66.50 80 ALA A CA 1
ATOM 613 C C . ALA A 1 80 ? -1.400 14.267 -8.505 1.00 66.50 80 ALA A C 1
ATOM 615 O O . ALA A 1 80 ? -1.680 13.073 -8.352 1.00 66.50 80 ALA A O 1
ATOM 616 N N . ALA A 1 81 ? -2.191 15.090 -9.200 1.00 68.94 81 ALA A N 1
ATOM 617 C CA . ALA A 1 81 ? -3.427 14.671 -9.849 1.00 68.94 81 ALA A CA 1
ATOM 618 C C . ALA A 1 81 ? -3.181 13.695 -11.009 1.00 68.94 81 ALA A C 1
ATOM 620 O O . ALA A 1 81 ? -3.904 12.703 -11.120 1.00 68.94 81 ALA A O 1
ATOM 621 N N . GLU A 1 82 ? -2.158 13.928 -11.836 1.00 76.19 82 GLU A N 1
ATOM 622 C CA . GLU A 1 82 ? -1.785 13.020 -12.922 1.00 76.19 82 GLU A CA 1
ATOM 623 C C . GLU A 1 82 ? -1.333 11.664 -12.375 1.00 76.19 82 GLU A C 1
ATOM 625 O O . GLU A 1 82 ? -1.811 10.626 -12.829 1.00 76.19 82 GLU A O 1
ATOM 630 N N . PHE A 1 83 ? -0.475 11.638 -11.356 1.00 73.75 83 PHE A N 1
ATOM 631 C CA . PHE A 1 83 ? -0.061 10.379 -10.745 1.00 73.75 83 PHE A CA 1
ATOM 632 C C . PHE A 1 83 ? -1.225 9.649 -10.078 1.00 73.75 83 PHE A C 1
ATOM 634 O O . PHE A 1 83 ? -1.362 8.435 -10.227 1.00 73.75 83 PHE A O 1
ATOM 641 N N . LYS A 1 84 ? -2.099 10.376 -9.377 1.00 71.12 84 LYS A N 1
ATOM 642 C CA . LYS A 1 84 ? -3.341 9.818 -8.838 1.00 71.12 84 LYS A CA 1
ATOM 643 C C . LYS A 1 84 ? -4.169 9.160 -9.938 1.00 71.12 84 LYS A C 1
ATOM 645 O O . LYS A 1 84 ? -4.649 8.044 -9.745 1.00 71.12 84 LYS A O 1
ATOM 650 N N . GLU A 1 85 ? -4.339 9.829 -11.076 1.00 79.75 85 GLU A N 1
ATOM 651 C CA . GLU A 1 85 ? -5.047 9.278 -12.232 1.00 79.75 85 GLU A CA 1
ATOM 652 C C . GLU A 1 85 ? -4.354 8.014 -12.752 1.00 79.75 85 GLU A C 1
ATOM 654 O O . GLU A 1 85 ? -5.020 7.011 -13.000 1.00 79.75 85 GLU A O 1
ATOM 659 N N . LEU A 1 86 ? -3.022 8.021 -12.844 1.00 81.94 86 LEU A N 1
ATOM 660 C CA . LEU A 1 86 ? -2.239 6.869 -13.283 1.00 81.94 86 LEU A CA 1
ATOM 661 C C . LEU A 1 86 ? -2.394 5.665 -12.358 1.00 81.94 86 LEU A C 1
ATOM 663 O O . LEU A 1 86 ? -2.670 4.568 -12.838 1.00 81.94 86 LEU A O 1
ATOM 667 N N . VAL A 1 87 ? -2.262 5.859 -11.045 1.00 73.69 87 VAL A N 1
ATOM 668 C CA . VAL A 1 87 ? -2.460 4.794 -10.051 1.00 73.69 87 VAL A CA 1
ATOM 669 C C . VAL A 1 87 ? -3.885 4.251 -10.143 1.00 73.69 87 VAL A C 1
ATOM 671 O O . VAL A 1 87 ? -4.076 3.039 -10.221 1.00 73.69 87 VAL A O 1
ATOM 674 N N . MET A 1 88 ? -4.883 5.134 -10.236 1.00 75.56 88 MET A N 1
ATOM 675 C CA . MET A 1 88 ? -6.287 4.746 -10.402 1.00 75.56 88 MET A CA 1
ATOM 676 C C . MET A 1 88 ? -6.542 3.963 -11.687 1.00 75.56 88 MET A C 1
ATOM 678 O O . MET A 1 88 ? -7.337 3.024 -11.700 1.00 75.56 88 MET A O 1
ATOM 682 N N . ASP A 1 89 ? -5.895 4.340 -12.783 1.00 82.00 89 ASP A N 1
ATOM 683 C CA . ASP A 1 89 ? -6.040 3.649 -14.054 1.00 82.00 89 ASP A CA 1
ATOM 684 C C . ASP A 1 89 ? -5.330 2.298 -14.063 1.00 82.00 89 ASP A C 1
ATOM 686 O O . ASP A 1 89 ? -5.874 1.369 -14.661 1.00 82.00 89 ASP A O 1
ATOM 690 N N . ILE A 1 90 ? -4.202 2.151 -13.352 1.00 76.62 90 ILE A N 1
ATOM 691 C CA . ILE A 1 90 ? -3.559 0.847 -13.119 1.00 76.62 90 ILE A CA 1
ATOM 692 C C . ILE A 1 90 ? -4.515 -0.074 -12.361 1.00 76.62 90 ILE A C 1
ATOM 694 O O . ILE A 1 90 ? -4.608 -1.248 -12.698 1.00 76.62 90 ILE A O 1
ATOM 698 N N . MET A 1 91 ? -5.310 0.427 -11.416 1.00 69.75 91 MET A N 1
ATOM 699 C CA . MET A 1 91 ? -6.253 -0.433 -10.685 1.00 69.75 91 MET A CA 1
ATOM 700 C C . MET A 1 91 ? -7.401 -0.941 -11.566 1.00 69.75 91 MET A C 1
ATOM 702 O O . MET A 1 91 ? -7.903 -2.046 -11.384 1.00 69.75 91 MET A O 1
ATOM 706 N N . LYS A 1 92 ? -7.766 -0.199 -12.616 1.00 74.19 92 LYS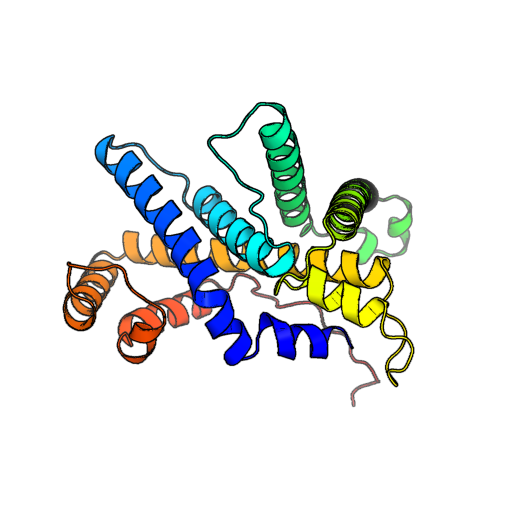 A N 1
ATOM 707 C CA . LYS A 1 92 ? -8.805 -0.606 -13.582 1.00 74.19 92 LYS A CA 1
ATOM 708 C C . LYS A 1 92 ? -8.315 -1.631 -14.612 1.00 74.19 92 LYS A C 1
ATOM 710 O O . LYS A 1 92 ? -9.038 -1.930 -15.564 1.00 74.19 92 LYS A O 1
ATOM 715 N N . THR A 1 93 ? -7.085 -2.127 -14.480 1.00 71.56 93 THR A N 1
ATOM 716 C CA . THR A 1 93 ? -6.458 -3.027 -15.458 1.00 71.56 93 THR A CA 1
ATOM 717 C C . THR A 1 93 ? -6.820 -4.501 -15.279 1.00 71.56 93 THR A C 1
ATOM 719 O O . THR A 1 93 ? -6.605 -5.278 -16.204 1.00 71.56 93 THR A O 1
ATOM 722 N N . GLY A 1 94 ? -7.434 -4.888 -14.155 1.00 69.94 94 GLY A N 1
ATOM 723 C CA . GLY A 1 94 ? -7.822 -6.271 -13.833 1.00 69.94 94 GLY A CA 1
ATOM 724 C C . GLY A 1 94 ? -9.001 -6.844 -14.635 1.00 69.94 94 GLY A C 1
ATOM 725 O O . GLY A 1 94 ? -9.767 -7.646 -14.108 1.00 69.94 94 GLY A O 1
ATOM 726 N N . VAL A 1 95 ? -9.196 -6.420 -15.885 1.00 78.81 95 VAL A N 1
ATOM 727 C CA . VAL A 1 95 ? -10.296 -6.883 -16.743 1.00 78.81 95 VAL A CA 1
ATOM 728 C C . VAL A 1 95 ? -9.907 -8.135 -17.525 1.00 78.81 95 VAL A C 1
ATOM 730 O O . VAL A 1 95 ? -8.790 -8.250 -18.026 1.00 78.81 95 VAL A O 1
ATOM 733 N N . SER A 1 96 ? -10.848 -9.067 -17.683 1.00 80.75 96 SER A N 1
ATOM 734 C CA . SER A 1 96 ? -10.652 -10.234 -18.544 1.00 80.75 96 SER A CA 1
ATOM 735 C C . SER A 1 96 ? -10.538 -9.809 -20.011 1.00 80.75 96 SER A C 1
ATOM 737 O O . SER A 1 96 ? -11.449 -9.177 -20.553 1.00 80.75 96 SER A O 1
ATOM 739 N N . ASN A 1 97 ? -9.433 -10.187 -20.653 1.00 85.19 97 ASN A N 1
ATOM 740 C CA . ASN A 1 97 ? -9.186 -9.959 -22.071 1.00 85.19 97 ASN A CA 1
ATOM 741 C C . ASN A 1 97 ? -9.423 -11.253 -22.865 1.00 85.19 97 ASN A C 1
ATOM 743 O O . ASN A 1 97 ? -8.717 -12.243 -22.689 1.00 85.19 97 ASN A O 1
ATOM 747 N N . VAL A 1 98 ? -10.391 -11.247 -23.782 1.00 88.56 98 VAL A N 1
ATOM 748 C CA . VAL A 1 98 ? -10.737 -12.395 -24.642 1.00 88.56 98 VAL A CA 1
ATOM 749 C C . VAL A 1 98 ? -9.527 -12.882 -25.443 1.00 88.56 98 VAL A C 1
ATOM 751 O O . VAL A 1 98 ? -9.382 -14.085 -25.662 1.00 88.56 98 VAL A O 1
ATOM 754 N N . GLY A 1 99 ? -8.624 -11.974 -25.832 1.00 86.81 99 GLY A N 1
ATOM 755 C CA . GLY A 1 99 ? -7.392 -12.316 -26.545 1.00 86.81 99 GLY A CA 1
ATOM 756 C C . GLY A 1 99 ? -6.426 -13.213 -25.759 1.00 86.81 99 GLY A C 1
ATOM 757 O O . GLY A 1 99 ? -5.580 -13.856 -26.380 1.00 86.81 99 GLY A O 1
ATOM 758 N N . ASP A 1 100 ? -6.566 -13.294 -24.432 1.00 87.75 100 ASP A N 1
ATOM 759 C CA . ASP A 1 100 ? -5.758 -14.177 -23.582 1.00 87.75 100 ASP A CA 1
ATOM 760 C C . ASP A 1 100 ? -6.307 -15.614 -23.565 1.00 87.75 100 ASP A C 1
ATOM 762 O O . ASP A 1 100 ? -5.548 -16.563 -23.376 1.00 87.75 100 ASP A O 1
ATOM 766 N N . PHE A 1 101 ? -7.609 -15.788 -23.827 1.00 89.75 101 PHE A N 1
ATOM 767 C CA . PHE A 1 101 ? -8.285 -17.092 -23.868 1.00 89.75 101 PHE A CA 1
ATOM 768 C C . PHE A 1 101 ? -8.419 -17.653 -25.287 1.00 89.75 101 PHE A C 1
ATOM 770 O O . PHE A 1 101 ? -8.442 -18.868 -25.477 1.00 89.75 101 PHE A O 1
ATOM 777 N N . VAL A 1 102 ? -8.513 -16.776 -26.294 1.00 92.50 102 VAL A N 1
ATOM 778 C CA . VAL A 1 102 ? -8.676 -17.142 -27.706 1.00 92.50 102 VAL A CA 1
ATOM 779 C C . VAL A 1 102 ? -7.514 -16.553 -28.514 1.00 92.50 102 VAL A C 1
ATOM 781 O O . VAL A 1 102 ? -7.619 -15.428 -29.011 1.00 92.50 102 VAL A O 1
ATOM 784 N N . PRO A 1 103 ? -6.404 -17.299 -28.702 1.00 88.94 103 PRO A N 1
ATOM 785 C CA . PRO A 1 103 ? -5.192 -16.781 -29.345 1.00 88.94 103 PRO A CA 1
ATOM 786 C C . PRO A 1 103 ? -5.418 -16.181 -30.740 1.00 88.94 103 PRO A C 1
ATOM 788 O O . PRO A 1 103 ? -4.777 -15.196 -31.101 1.00 88.94 103 PRO A O 1
ATOM 791 N N . ALA A 1 104 ? -6.373 -16.720 -31.506 1.00 92.25 104 ALA A N 1
ATOM 792 C CA . ALA A 1 104 ? -6.734 -16.215 -32.832 1.00 92.25 104 ALA A CA 1
ATOM 793 C C . ALA A 1 104 ? -7.306 -14.783 -32.813 1.00 92.25 104 ALA A C 1
ATOM 795 O O . ALA A 1 104 ? -7.222 -14.083 -33.820 1.00 92.25 104 ALA A O 1
ATOM 796 N N . LEU A 1 105 ? -7.864 -14.335 -31.680 1.00 89.94 105 LEU A N 1
ATOM 797 C CA . LEU A 1 105 ? -8.436 -12.995 -31.515 1.00 89.94 105 LEU A CA 1
ATOM 798 C C . LEU A 1 105 ? -7.459 -11.979 -30.910 1.00 89.94 105 LEU A C 1
ATOM 800 O O . LEU A 1 105 ? -7.759 -10.787 -30.868 1.00 89.94 105 LEU A O 1
ATOM 804 N N . LYS A 1 106 ? -6.274 -12.423 -30.474 1.00 89.00 106 LYS A N 1
ATOM 805 C CA . LYS A 1 106 ? -5.294 -11.590 -29.761 1.00 89.00 106 LYS A CA 1
ATOM 806 C C . LYS A 1 106 ? -4.874 -10.340 -30.536 1.00 89.00 106 LYS A C 1
ATOM 808 O O . LYS A 1 106 ? -4.678 -9.285 -29.943 1.00 89.00 106 LYS A O 1
ATOM 813 N N . TRP A 1 107 ? -4.728 -10.454 -31.854 1.00 89.06 107 TRP A N 1
ATOM 814 C CA . TRP A 1 107 ? -4.270 -9.358 -32.711 1.00 89.06 107 TRP A CA 1
ATOM 815 C C . TRP A 1 107 ? -5.332 -8.282 -32.957 1.00 89.06 107 TRP A C 1
ATOM 817 O O . TRP A 1 107 ? -4.972 -7.152 -33.274 1.00 89.06 107 TRP A O 1
ATOM 827 N N . PHE A 1 108 ? -6.615 -8.616 -32.790 1.00 90.75 108 PHE A N 1
ATOM 828 C CA . PHE A 1 108 ? -7.711 -7.674 -33.005 1.00 90.75 108 PHE A CA 1
ATOM 829 C C . PHE A 1 108 ? -7.924 -6.718 -31.834 1.00 90.75 108 PHE A C 1
ATOM 831 O O . PHE A 1 108 ? -8.554 -5.686 -32.035 1.00 90.75 108 PHE A O 1
ATOM 838 N N . ASP A 1 109 ? -7.444 -7.064 -30.630 1.00 90.31 109 ASP A N 1
ATOM 839 C CA . ASP A 1 109 ? -7.697 -6.303 -29.398 1.00 90.31 109 ASP A CA 1
ATOM 840 C C . ASP A 1 109 ? -9.176 -5.885 -29.290 1.00 90.31 109 ASP A C 1
ATOM 842 O O . ASP A 1 109 ? -9.502 -4.710 -29.155 1.00 90.31 109 ASP A O 1
ATOM 846 N N . VAL A 1 110 ? -10.089 -6.858 -29.416 1.00 89.12 110 VAL A N 1
ATOM 847 C CA . VAL A 1 110 ? -11.541 -6.626 -29.588 1.00 89.12 110 VAL A CA 1
ATOM 848 C C . VAL A 1 110 ? -12.134 -5.735 -28.485 1.00 89.12 110 VAL A C 1
ATOM 850 O O . VAL A 1 110 ? -13.090 -5.004 -28.723 1.00 89.12 110 VAL A O 1
ATOM 853 N N . GLN A 1 111 ? -11.557 -5.774 -27.281 1.00 90.25 111 GLN A N 1
ATOM 854 C CA . GLN A 1 111 ? -11.975 -4.968 -26.128 1.00 90.25 111 GLN A CA 1
ATOM 855 C C . GLN A 1 111 ? -11.142 -3.683 -25.933 1.00 90.25 111 GLN A C 1
ATOM 857 O O . GLN A 1 111 ? -11.414 -2.918 -25.009 1.00 90.25 111 GLN A O 1
ATOM 862 N N . GLY A 1 112 ? -10.110 -3.445 -26.749 1.00 90.19 112 GLY A N 1
ATOM 863 C CA . GLY A 1 112 ? -9.192 -2.306 -26.630 1.00 90.19 112 GLY A CA 1
ATOM 864 C C . GLY A 1 112 ? -8.289 -2.342 -25.390 1.00 90.19 112 GLY A C 1
ATOM 865 O O . GLY A 1 112 ? -7.696 -1.321 -25.023 1.00 90.19 112 GLY A O 1
ATOM 866 N N . VAL A 1 113 ? -8.212 -3.485 -24.698 1.00 88.88 113 VAL A N 1
ATOM 867 C CA . VAL A 1 113 ? -7.489 -3.636 -23.427 1.00 88.88 113 VAL A CA 1
ATOM 868 C C . VAL A 1 113 ? -5.994 -3.479 -23.659 1.00 88.88 113 VAL A C 1
ATOM 870 O O . VAL A 1 113 ? -5.340 -2.729 -22.935 1.00 88.88 113 VAL A O 1
ATOM 873 N N . VAL A 1 114 ? -5.443 -4.115 -24.696 1.00 89.25 114 VAL A N 1
ATOM 874 C CA . VAL A 1 114 ? -4.003 -4.063 -24.983 1.00 89.25 114 VAL A CA 1
ATOM 875 C C . VAL A 1 114 ? -3.581 -2.640 -25.349 1.00 89.25 114 VAL A C 1
ATOM 877 O O . VAL A 1 114 ? -2.561 -2.149 -24.856 1.00 89.25 114 VAL A O 1
ATOM 880 N N . ALA A 1 115 ? -4.361 -1.945 -26.178 1.00 91.44 115 ALA A N 1
ATOM 881 C CA . ALA A 1 115 ? -4.111 -0.553 -26.535 1.00 91.44 115 ALA A CA 1
ATOM 882 C C . ALA A 1 115 ? -4.163 0.373 -25.309 1.00 91.44 115 ALA A C 1
ATOM 884 O O . ALA A 1 115 ? -3.261 1.198 -25.119 1.00 91.44 115 ALA A O 1
ATOM 885 N N . LYS A 1 116 ? -5.170 0.205 -24.440 1.00 89.69 116 LYS A N 1
ATOM 886 C CA . LYS A 1 116 ? -5.306 0.977 -23.197 1.00 89.69 116 LYS A CA 1
ATOM 887 C C . LYS A 1 116 ? -4.126 0.741 -22.251 1.00 89.69 116 LYS A C 1
ATOM 889 O O . LYS A 1 116 ? -3.546 1.710 -21.765 1.00 89.69 116 LYS A O 1
ATOM 894 N N . MET A 1 117 ? -3.716 -0.513 -22.060 1.00 88.56 117 MET A N 1
ATOM 895 C CA . MET A 1 117 ? -2.550 -0.886 -21.248 1.00 88.56 117 MET A CA 1
ATOM 896 C C . MET A 1 117 ? -1.261 -0.266 -21.780 1.00 88.56 117 MET A C 1
ATOM 898 O O . MET A 1 117 ? -0.488 0.294 -21.013 1.00 88.56 117 MET A O 1
ATOM 902 N N . LYS A 1 118 ? -1.038 -0.301 -23.101 1.00 91.00 118 LYS A N 1
ATOM 903 C CA . LYS A 1 118 ? 0.135 0.335 -23.725 1.00 91.00 118 LYS A CA 1
ATOM 904 C C . LYS A 1 118 ? 0.146 1.847 -23.508 1.00 91.00 118 LYS A C 1
ATOM 906 O O . LYS A 1 118 ? 1.204 2.409 -23.239 1.00 91.00 118 LYS A O 1
ATOM 911 N N . LYS A 1 119 ? -1.010 2.512 -23.620 1.00 91.50 119 LYS A N 1
ATOM 912 C CA . LYS A 1 119 ? -1.133 3.954 -23.352 1.00 91.50 119 LYS A CA 1
ATOM 913 C C . LYS A 1 119 ? -0.821 4.270 -21.888 1.00 91.50 119 LYS A C 1
ATOM 915 O O . LYS A 1 119 ? -0.058 5.193 -21.624 1.00 91.50 119 LYS A O 1
ATOM 920 N N . LEU A 1 120 ? -1.378 3.492 -20.963 1.00 88.81 120 LEU A N 1
ATOM 921 C CA . LEU A 1 120 ? -1.147 3.648 -19.531 1.00 88.81 120 LEU A CA 1
ATOM 922 C C . LEU A 1 120 ? 0.320 3.403 -19.159 1.00 88.81 120 LEU A C 1
ATOM 924 O O . LEU A 1 120 ? 0.920 4.231 -18.481 1.00 88.81 120 LEU A O 1
ATOM 928 N N . HIS A 1 121 ? 0.914 2.326 -19.678 1.00 89.12 121 HIS A N 1
ATOM 929 C CA . HIS A 1 121 ? 2.325 2.014 -19.484 1.00 89.12 121 HIS A CA 1
ATOM 930 C C . HIS A 1 121 ? 3.222 3.163 -19.948 1.00 89.12 121 HIS A C 1
ATOM 932 O O . HIS A 1 121 ? 4.085 3.575 -19.189 1.00 89.12 121 HIS A O 1
ATOM 938 N N . ARG A 1 122 ? 2.978 3.747 -21.132 1.00 91.75 122 ARG A N 1
ATOM 939 C CA . ARG A 1 122 ? 3.752 4.905 -21.620 1.00 91.75 122 ARG A CA 1
ATOM 940 C C . ARG A 1 122 ? 3.664 6.114 -20.692 1.00 91.75 122 ARG A C 1
ATOM 942 O O . ARG A 1 122 ? 4.683 6.739 -20.435 1.00 91.75 122 ARG A O 1
ATOM 949 N N . ARG A 1 123 ? 2.468 6.447 -20.190 1.00 89.88 123 ARG A N 1
ATOM 950 C CA . ARG A 1 123 ? 2.311 7.574 -19.256 1.00 89.88 123 ARG A CA 1
ATOM 951 C C . ARG A 1 123 ? 3.060 7.316 -17.945 1.00 89.88 123 ARG A C 1
ATOM 953 O O . ARG A 1 123 ? 3.760 8.198 -17.465 1.00 89.88 123 ARG A O 1
ATOM 960 N N . PHE A 1 124 ? 2.951 6.103 -17.397 1.00 87.19 124 PHE A N 1
ATOM 961 C CA . PHE A 1 124 ? 3.663 5.729 -16.173 1.00 87.19 124 PHE A CA 1
ATOM 962 C C . PHE A 1 124 ? 5.182 5.702 -16.372 1.00 87.19 124 PHE A C 1
ATOM 964 O O . PHE A 1 124 ? 5.927 6.124 -15.495 1.00 87.19 124 PHE A O 1
ATOM 971 N N . ASP A 1 125 ? 5.635 5.244 -17.538 1.00 90.69 125 ASP A N 1
ATOM 972 C CA . ASP A 1 125 ? 7.045 5.215 -17.918 1.00 90.69 125 ASP A CA 1
ATOM 973 C C . ASP A 1 125 ? 7.640 6.629 -17.966 1.00 90.69 125 ASP A C 1
ATOM 975 O O . ASP A 1 125 ? 8.655 6.883 -17.322 1.00 90.69 125 ASP A O 1
ATOM 979 N N . MET A 1 126 ? 6.943 7.568 -18.621 1.00 90.38 126 MET A N 1
ATOM 980 C CA . MET A 1 126 ? 7.322 8.987 -18.661 1.00 90.38 126 MET A CA 1
ATOM 981 C C . MET A 1 126 ? 7.331 9.630 -17.271 1.00 90.38 126 MET A C 1
ATOM 983 O O . MET A 1 126 ? 8.246 10.385 -16.946 1.00 90.38 126 MET A O 1
ATOM 987 N N . PHE A 1 127 ? 6.325 9.328 -16.445 1.00 85.94 127 PHE A N 1
ATOM 988 C CA . PHE A 1 127 ? 6.267 9.815 -15.069 1.00 85.94 127 PHE A CA 1
ATOM 989 C C . PHE A 1 127 ? 7.477 9.331 -14.262 1.00 85.94 127 PHE A C 1
ATOM 991 O O . PHE A 1 127 ? 8.160 10.128 -13.623 1.00 85.94 127 PHE A O 1
ATOM 998 N N . LEU A 1 128 ? 7.789 8.035 -14.318 1.00 88.56 128 LEU A N 1
ATOM 999 C CA . LEU A 1 128 ? 8.927 7.494 -13.584 1.00 88.56 128 LEU A CA 1
ATOM 1000 C C . LEU A 1 128 ? 10.274 7.978 -14.129 1.00 88.56 128 LEU A C 1
ATOM 1002 O O . LEU A 1 128 ? 11.204 8.131 -13.344 1.00 88.56 128 LEU A O 1
ATOM 1006 N N . ASP A 1 129 ? 10.392 8.254 -15.430 1.00 90.81 129 ASP A N 1
ATOM 1007 C CA . ASP A 1 129 ? 11.590 8.895 -15.980 1.00 90.81 129 ASP A CA 1
ATOM 1008 C C . ASP A 1 129 ? 11.802 10.290 -15.381 1.00 90.81 129 ASP A C 1
ATOM 1010 O O . ASP A 1 129 ? 12.927 10.621 -15.001 1.00 90.81 129 ASP A O 1
ATOM 1014 N N . LYS A 1 130 ? 10.728 11.077 -15.222 1.00 88.25 130 LYS A N 1
ATOM 1015 C CA . LYS A 1 130 ? 10.783 12.375 -14.537 1.00 88.25 130 LYS A CA 1
ATOM 1016 C C . LYS A 1 130 ? 11.229 12.213 -13.082 1.00 88.25 130 LYS A C 1
ATOM 1018 O O . LYS A 1 130 ? 12.169 12.883 -12.665 1.00 88.25 130 LYS A O 1
ATOM 1023 N N . VAL A 1 131 ? 10.626 11.279 -12.343 1.00 85.62 131 VAL A N 1
ATOM 1024 C CA . VAL A 1 131 ? 10.990 10.997 -10.942 1.00 85.62 131 VAL A CA 1
ATOM 1025 C C . VAL A 1 131 ? 12.459 10.589 -10.814 1.00 85.62 131 VAL A C 1
ATOM 1027 O O . VAL A 1 131 ? 13.162 11.098 -9.947 1.00 85.62 131 VAL A O 1
ATOM 1030 N N . ILE A 1 132 ? 12.950 9.700 -11.684 1.00 87.88 132 ILE A N 1
ATOM 1031 C CA . ILE A 1 132 ? 14.354 9.270 -11.675 1.00 87.88 132 ILE A CA 1
ATOM 1032 C C . ILE A 1 132 ? 15.283 10.454 -11.968 1.00 87.88 132 ILE A C 1
ATOM 1034 O O . ILE A 1 132 ? 16.283 10.618 -11.273 1.00 87.88 132 ILE A O 1
ATOM 1038 N N . ALA A 1 133 ? 14.961 11.285 -12.964 1.00 88.50 133 ALA A N 1
ATOM 1039 C CA . ALA A 1 133 ? 15.776 12.444 -13.321 1.00 88.50 133 ALA A CA 1
ATOM 1040 C C . ALA A 1 133 ? 15.848 13.480 -12.185 1.00 88.50 133 ALA A C 1
ATOM 1042 O O . ALA A 1 133 ? 16.927 13.986 -11.880 1.00 88.50 133 ALA A O 1
ATOM 1043 N N . GLU A 1 134 ? 14.722 13.759 -11.524 1.00 83.75 134 GLU A N 1
ATOM 1044 C CA . GLU A 1 134 ? 14.662 14.643 -10.352 1.00 83.75 134 GLU A CA 1
ATOM 1045 C C . GLU A 1 134 ? 15.495 14.094 -9.194 1.00 83.75 134 GLU A C 1
ATOM 1047 O O . GLU A 1 134 ? 16.294 14.820 -8.602 1.00 83.75 134 GLU A O 1
ATOM 1052 N N . HIS A 1 135 ? 15.367 12.795 -8.921 1.00 82.00 135 HIS A N 1
ATOM 1053 C CA . HIS A 1 135 ? 16.124 12.118 -7.871 1.00 82.00 135 HIS A CA 1
ATOM 1054 C C . HIS A 1 135 ? 17.636 12.186 -8.115 1.00 82.00 135 HIS A C 1
ATOM 1056 O O . HIS A 1 135 ? 18.409 12.446 -7.196 1.00 82.00 135 HIS A O 1
ATOM 1062 N N . GLN A 1 136 ? 18.069 12.009 -9.369 1.00 82.06 136 GLN A N 1
ATOM 1063 C CA . GLN A 1 136 ? 19.474 12.159 -9.764 1.00 82.06 136 GLN A CA 1
ATOM 1064 C C . GLN A 1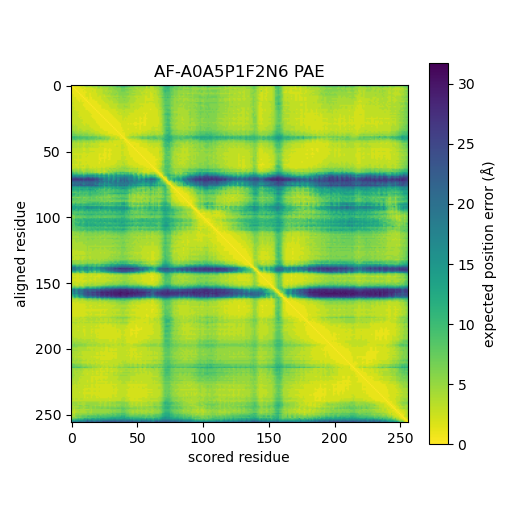 136 ? 19.978 13.599 -9.607 1.00 82.06 136 GLN A C 1
ATOM 1066 O O . GLN A 1 136 ? 21.122 13.805 -9.205 1.00 82.06 136 GLN A O 1
ATOM 1071 N N . ALA A 1 137 ? 19.140 14.591 -9.916 1.00 81.75 137 ALA A N 1
ATOM 1072 C CA . ALA A 1 137 ? 19.505 16.003 -9.830 1.00 81.75 137 ALA A CA 1
ATOM 1073 C C . ALA A 1 137 ? 19.656 16.496 -8.382 1.00 81.75 137 ALA A C 1
ATOM 1075 O O . ALA A 1 137 ? 20.472 17.378 -8.120 1.00 81.75 137 ALA A O 1
ATOM 1076 N N . MET A 1 138 ? 18.900 15.924 -7.442 1.00 71.56 138 MET A N 1
ATOM 1077 C CA . MET A 1 138 ? 18.955 16.312 -6.029 1.00 71.56 138 MET A CA 1
ATOM 1078 C C . MET A 1 138 ? 20.228 15.837 -5.308 1.00 71.56 138 MET A C 1
ATOM 1080 O O . MET A 1 138 ? 20.483 16.297 -4.198 1.00 71.56 138 MET A O 1
ATOM 1084 N N . ALA A 1 139 ? 21.028 14.943 -5.915 1.00 60.84 139 ALA A N 1
ATOM 1085 C CA . ALA A 1 139 ? 22.176 14.271 -5.283 1.00 60.84 139 ALA A CA 1
ATOM 1086 C C . ALA A 1 139 ? 21.844 13.684 -3.893 1.00 60.84 139 ALA A C 1
ATOM 1088 O O . ALA A 1 139 ? 22.725 13.500 -3.048 1.00 60.84 139 ALA A O 1
ATOM 1089 N N . ASP A 1 140 ? 20.558 13.418 -3.649 1.00 57.59 140 ASP A N 1
ATOM 1090 C CA . ASP A 1 140 ? 20.052 13.074 -2.335 1.00 57.59 140 ASP A CA 1
ATOM 1091 C C . ASP A 1 140 ? 20.337 11.600 -2.054 1.00 57.59 140 ASP A C 1
ATOM 1093 O O . ASP A 1 140 ? 20.012 10.697 -2.830 1.00 57.59 140 ASP A O 1
ATOM 1097 N N . THR A 1 141 ? 20.979 11.353 -0.917 1.00 58.62 141 THR A N 1
ATOM 1098 C CA . THR A 1 141 ? 21.366 10.015 -0.460 1.00 58.62 141 THR A CA 1
ATOM 1099 C C . THR A 1 141 ? 20.306 9.434 0.464 1.00 58.62 141 THR A C 1
ATOM 1101 O O . THR A 1 141 ? 20.623 8.736 1.428 1.00 58.62 141 THR A O 1
ATOM 1104 N N . GLY A 1 142 ? 19.039 9.688 0.135 1.00 66.25 142 GLY A N 1
ATOM 1105 C CA . GLY A 1 142 ? 17.880 9.205 0.864 1.00 66.25 142 GLY A CA 1
ATOM 1106 C C . GLY A 1 142 ? 17.951 7.714 1.223 1.00 66.25 142 GLY A C 1
ATOM 1107 O O . GLY A 1 142 ? 18.646 6.885 0.608 1.00 66.25 142 GLY A O 1
ATOM 1108 N N . ALA A 1 143 ? 17.216 7.362 2.276 1.00 76.62 143 ALA A N 1
ATOM 1109 C CA . ALA A 1 143 ? 17.027 5.977 2.702 1.00 76.62 143 ALA A CA 1
ATOM 1110 C C . ALA A 1 143 ? 15.852 5.288 1.979 1.00 76.62 143 ALA A C 1
ATOM 1112 O O . ALA A 1 143 ? 15.537 4.141 2.295 1.00 76.62 143 ALA A O 1
ATOM 1113 N N . ASP A 1 144 ? 15.205 5.974 1.032 1.00 88.00 144 ASP A N 1
ATOM 1114 C CA . ASP A 1 144 ? 14.121 5.429 0.218 1.00 88.00 144 ASP A CA 1
ATOM 1115 C C . ASP A 1 144 ? 14.621 4.357 -0.768 1.00 88.00 144 ASP A C 1
ATOM 1117 O O . ASP A 1 144 ? 15.819 4.200 -1.043 1.00 88.00 144 ASP A O 1
ATOM 1121 N N . LEU A 1 145 ? 13.677 3.579 -1.295 1.00 90.38 145 LEU A N 1
ATOM 1122 C CA . LEU A 1 145 ? 13.988 2.469 -2.190 1.00 90.38 145 LEU A CA 1
ATOM 1123 C C . LEU A 1 145 ? 14.666 2.916 -3.489 1.00 90.38 145 LEU A C 1
ATOM 1125 O O . LEU A 1 145 ? 15.559 2.214 -3.967 1.00 90.38 145 LEU A O 1
ATOM 1129 N N . LEU A 1 146 ? 14.237 4.036 -4.076 1.00 91.25 146 LEU A N 1
ATOM 1130 C CA . LEU A 1 146 ? 14.797 4.547 -5.322 1.00 91.25 146 LEU A CA 1
ATOM 1131 C C . LEU A 1 146 ? 16.267 4.915 -5.125 1.00 91.25 146 LEU A C 1
ATOM 1133 O O . LEU A 1 146 ? 17.107 4.436 -5.884 1.00 91.25 146 LEU A O 1
ATOM 1137 N N . SER A 1 147 ? 16.602 5.622 -4.047 1.00 89.19 147 SER A N 1
ATOM 1138 C CA . SER A 1 147 ? 17.986 5.899 -3.650 1.00 89.19 147 SER A CA 1
ATOM 1139 C C . SER A 1 147 ? 18.834 4.625 -3.539 1.00 89.19 147 SER A C 1
ATOM 1141 O O . SER A 1 147 ? 19.961 4.568 -4.034 1.00 89.19 147 SER A O 1
ATOM 1143 N N . VAL A 1 148 ? 18.303 3.568 -2.911 1.00 88.81 148 VAL A N 1
ATOM 1144 C CA . VAL A 1 148 ? 19.001 2.273 -2.802 1.00 88.81 148 VAL A CA 1
ATOM 1145 C C . VAL A 1 148 ? 19.219 1.638 -4.175 1.00 88.81 148 VAL A C 1
ATOM 1147 O O . VAL A 1 148 ? 20.322 1.182 -4.469 1.00 88.81 148 VAL A O 1
ATOM 1150 N N . MET A 1 149 ? 18.187 1.608 -5.017 1.00 89.31 149 MET A N 1
ATOM 1151 C CA . MET A 1 149 ? 18.268 1.045 -6.363 1.00 89.31 149 MET A CA 1
ATOM 1152 C C . MET A 1 149 ? 19.261 1.802 -7.247 1.00 89.31 149 MET A C 1
ATOM 1154 O O . MET A 1 149 ? 20.024 1.174 -7.973 1.00 89.31 149 MET A O 1
ATOM 1158 N N . MET A 1 150 ? 19.298 3.131 -7.156 1.00 87.69 150 MET A N 1
ATOM 1159 C CA . MET A 1 150 ? 20.231 3.958 -7.920 1.00 87.69 150 MET A CA 1
ATOM 1160 C C . MET A 1 150 ? 21.685 3.687 -7.520 1.00 87.69 150 MET A C 1
ATOM 1162 O O . MET A 1 150 ? 22.512 3.455 -8.398 1.00 87.69 150 MET A O 1
ATOM 1166 N N . ARG A 1 151 ? 21.978 3.570 -6.216 1.00 85.88 151 ARG A N 1
ATOM 1167 C CA . ARG A 1 151 ? 23.312 3.167 -5.729 1.00 85.88 151 ARG A CA 1
ATOM 1168 C C . ARG A 1 151 ? 23.722 1.781 -6.230 1.00 85.88 151 ARG A C 1
ATOM 1170 O O . ARG A 1 151 ? 24.836 1.598 -6.698 1.00 85.88 151 ARG A O 1
ATOM 1177 N N . LEU A 1 152 ? 22.807 0.811 -6.183 1.00 83.06 152 LEU A N 1
ATOM 1178 C CA . LEU A 1 152 ? 23.062 -0.548 -6.680 1.00 83.06 152 LEU A CA 1
ATOM 1179 C C . LEU A 1 152 ? 23.222 -0.613 -8.204 1.00 83.06 152 LEU A C 1
ATOM 1181 O O . LEU A 1 152 ? 23.843 -1.538 -8.715 1.00 83.06 152 LEU A O 1
ATOM 1185 N N . LYS A 1 153 ? 22.643 0.339 -8.938 1.00 82.62 153 LYS A N 1
ATOM 1186 C CA . LYS A 1 153 ? 22.839 0.482 -10.383 1.00 82.62 153 LYS A CA 1
ATOM 1187 C C . LYS A 1 153 ? 24.224 1.048 -10.722 1.00 82.62 153 LYS A C 1
ATOM 1189 O O . LYS A 1 153 ? 24.755 0.730 -11.785 1.00 82.62 153 LYS A O 1
ATOM 1194 N N . GLU A 1 154 ? 24.782 1.886 -9.853 1.00 76.12 154 GLU A N 1
ATOM 1195 C CA . GLU A 1 154 ? 26.113 2.488 -10.007 1.00 76.12 154 GLU A CA 1
ATOM 1196 C C . GLU A 1 154 ? 27.250 1.574 -9.526 1.00 76.12 154 GLU A C 1
ATOM 1198 O O . GLU A 1 154 ? 28.373 1.714 -10.002 1.00 76.12 154 GLU A O 1
ATOM 1203 N N . ASP A 1 155 ? 26.965 0.616 -8.640 1.00 69.50 155 ASP A N 1
ATOM 1204 C CA . ASP A 1 155 ? 27.930 -0.374 -8.153 1.00 69.50 155 ASP A CA 1
ATOM 1205 C C . ASP A 1 155 ? 28.201 -1.453 -9.225 1.00 69.50 155 ASP A C 1
ATOM 1207 O O . ASP A 1 155 ? 27.400 -2.361 -9.461 1.00 69.50 155 ASP A O 1
ATOM 1211 N N . VAL A 1 156 ? 29.316 -1.302 -9.950 1.00 56.72 156 VAL A N 1
ATOM 1212 C CA . VAL A 1 156 ? 29.668 -2.111 -11.136 1.00 56.72 156 VAL A CA 1
ATOM 1213 C C . VAL A 1 156 ? 30.293 -3.469 -10.768 1.00 56.72 156 VAL A C 1
ATOM 1215 O O . VAL A 1 156 ? 30.349 -4.351 -11.626 1.00 56.72 156 VAL A O 1
ATOM 1218 N N . ASP A 1 157 ? 30.703 -3.668 -9.510 1.00 54.97 157 ASP A N 1
ATOM 1219 C CA . ASP A 1 157 ? 31.570 -4.783 -9.089 1.00 54.97 157 ASP A CA 1
ATOM 1220 C C . ASP A 1 157 ? 30.822 -5.967 -8.431 1.00 54.97 157 ASP A C 1
ATOM 1222 O O . ASP A 1 157 ? 31.435 -6.954 -8.017 1.00 54.97 157 ASP A O 1
ATOM 1226 N N . GLY A 1 158 ? 29.490 -5.908 -8.335 1.00 55.22 158 GLY A N 1
ATOM 1227 C CA . GLY A 1 158 ? 28.671 -6.971 -7.746 1.00 55.22 158 GLY A CA 1
ATOM 1228 C C . GLY A 1 158 ? 28.366 -8.131 -8.706 1.00 55.22 158 GLY A C 1
ATOM 1229 O O . GLY A 1 158 ? 27.917 -7.925 -9.828 1.00 55.22 158 GLY A O 1
ATOM 1230 N N . ASP A 1 159 ? 28.490 -9.371 -8.221 1.00 50.59 159 ASP A N 1
ATOM 1231 C CA . ASP A 1 159 ? 28.217 -10.659 -8.906 1.00 50.59 159 ASP A CA 1
ATOM 1232 C C . ASP A 1 159 ? 26.729 -10.881 -9.319 1.00 50.59 159 ASP A C 1
ATOM 1234 O O . ASP A 1 159 ? 26.271 -11.992 -9.587 1.00 50.59 159 ASP A O 1
ATOM 1238 N N . GLY A 1 160 ? 25.916 -9.820 -9.328 1.00 52.91 160 GLY A N 1
ATOM 1239 C CA . GLY A 1 160 ? 24.511 -9.816 -9.727 1.00 52.91 160 GLY A CA 1
ATOM 1240 C C . GLY A 1 160 ? 24.306 -8.830 -10.871 1.00 52.91 160 GLY A C 1
ATOM 1241 O O . GLY A 1 160 ? 24.684 -7.674 -10.751 1.00 52.91 160 GLY A O 1
ATOM 1242 N N . GLY A 1 161 ? 23.726 -9.288 -11.984 1.00 58.94 161 GLY A N 1
ATOM 1243 C CA . GLY A 1 161 ? 23.584 -8.497 -13.212 1.00 58.94 161 GLY A CA 1
ATOM 1244 C C . GLY A 1 161 ? 23.105 -7.052 -12.999 1.00 58.94 161 GLY A C 1
ATO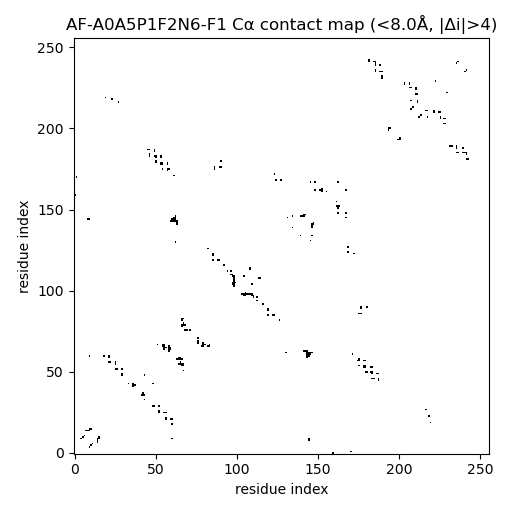M 1245 O O . GLY A 1 161 ? 22.271 -6.781 -12.138 1.00 58.94 161 GLY A O 1
ATOM 1246 N N . LYS A 1 162 ? 23.638 -6.134 -13.815 1.00 72.75 162 LYS A N 1
ATOM 1247 C CA . LYS A 1 162 ? 23.416 -4.683 -13.715 1.00 72.75 162 LYS A CA 1
ATOM 1248 C C . LYS A 1 162 ? 21.925 -4.337 -13.662 1.00 72.75 162 LYS A C 1
ATOM 1250 O O . LYS A 1 162 ? 21.187 -4.658 -14.592 1.00 72.75 162 LYS A O 1
ATOM 1255 N N . LEU A 1 163 ? 21.504 -3.641 -12.603 1.00 85.25 163 LEU A N 1
ATOM 1256 C CA . LEU A 1 163 ? 20.153 -3.094 -12.493 1.00 85.25 163 LEU A CA 1
ATOM 1257 C C . LEU A 1 163 ? 19.955 -2.010 -13.563 1.00 85.25 163 LEU A C 1
ATOM 1259 O O . LEU A 1 163 ? 20.725 -1.054 -13.641 1.00 85.25 163 LEU A O 1
ATOM 1263 N N . THR A 1 164 ? 18.928 -2.146 -14.398 1.00 88.62 164 THR A N 1
ATOM 1264 C CA . THR A 1 164 ? 18.617 -1.157 -15.440 1.00 88.62 164 THR A CA 1
ATOM 1265 C C . THR A 1 164 ? 17.554 -0.163 -14.971 1.00 88.62 164 THR A C 1
ATOM 1267 O O . THR A 1 164 ? 16.788 -0.443 -14.049 1.00 88.62 164 THR A O 1
ATOM 1270 N N . ASN A 1 165 ? 17.439 0.992 -15.640 1.00 89.19 165 ASN A N 1
ATOM 1271 C CA . ASN A 1 165 ? 16.311 1.903 -15.394 1.00 89.19 165 ASN A CA 1
ATOM 1272 C C . ASN A 1 165 ? 14.965 1.200 -15.644 1.00 89.19 165 ASN A C 1
ATOM 1274 O O . ASN A 1 165 ? 13.997 1.473 -14.945 1.00 89.19 165 ASN A O 1
ATOM 1278 N N . THR A 1 166 ? 14.897 0.263 -16.595 1.00 90.75 166 THR A N 1
ATOM 1279 C CA . THR A 1 166 ? 13.694 -0.541 -16.842 1.00 90.75 166 THR A CA 1
ATOM 1280 C C . THR A 1 166 ? 13.337 -1.408 -15.636 1.00 90.75 166 THR A C 1
ATOM 1282 O O . THR A 1 166 ? 12.171 -1.446 -15.255 1.00 90.75 166 THR A O 1
ATOM 1285 N N . ASP A 1 167 ? 14.319 -2.045 -14.992 1.00 91.00 167 ASP A N 1
ATOM 1286 C CA . ASP A 1 167 ? 14.085 -2.858 -13.791 1.00 91.00 167 ASP A CA 1
ATOM 1287 C C . ASP A 1 167 ? 13.606 -2.007 -12.610 1.00 91.00 167 ASP A C 1
ATOM 1289 O O . ASP A 1 167 ? 12.674 -2.396 -11.904 1.00 91.00 167 ASP A O 1
ATOM 1293 N N . ILE A 1 168 ? 14.212 -0.828 -12.421 1.00 91.44 168 ILE A N 1
ATOM 1294 C CA . ILE A 1 168 ? 13.802 0.156 -11.409 1.00 91.44 168 ILE A CA 1
ATOM 1295 C C . ILE A 1 168 ? 12.348 0.560 -11.646 1.00 91.44 168 ILE A C 1
ATOM 1297 O O . ILE A 1 168 ? 11.513 0.439 -10.747 1.00 91.44 168 ILE A O 1
ATOM 1301 N N . LYS A 1 169 ? 12.024 0.984 -12.874 1.00 92.31 169 LYS A N 1
ATOM 1302 C CA . LYS A 1 169 ? 10.678 1.438 -13.223 1.00 92.31 169 LYS A CA 1
ATOM 1303 C C . LYS A 1 169 ? 9.636 0.331 -13.066 1.00 92.31 169 LYS A C 1
ATOM 1305 O O . LYS A 1 169 ? 8.573 0.558 -12.489 1.00 92.31 169 LYS A O 1
ATOM 1310 N N . ALA A 1 170 ? 9.958 -0.882 -13.515 1.00 91.56 170 ALA A N 1
ATOM 1311 C CA . ALA A 1 170 ? 9.090 -2.044 -13.373 1.00 91.56 170 ALA A CA 1
ATOM 1312 C C . ALA A 1 170 ? 8.844 -2.404 -11.901 1.00 91.56 170 ALA A C 1
ATOM 1314 O O . ALA A 1 170 ? 7.716 -2.736 -11.530 1.00 91.56 170 ALA A O 1
ATOM 1315 N N . LEU A 1 171 ? 9.868 -2.315 -11.045 1.00 92.38 171 LEU A N 1
ATOM 1316 C CA . LEU A 1 171 ? 9.703 -2.599 -9.625 1.00 92.38 171 LEU A CA 1
ATOM 1317 C C . LEU A 1 171 ? 8.818 -1.559 -8.933 1.00 92.38 171 LEU A C 1
ATOM 1319 O O . LEU A 1 171 ? 7.923 -1.937 -8.177 1.00 92.38 171 LEU A O 1
ATOM 1323 N N . LEU A 1 172 ? 9.036 -0.271 -9.213 1.00 91.19 172 LEU A N 1
ATOM 1324 C CA . LEU A 1 172 ? 8.214 0.807 -8.664 1.00 91.19 172 LEU A CA 1
ATOM 1325 C C . LEU A 1 172 ? 6.746 0.650 -9.081 1.00 91.19 172 LEU A C 1
ATOM 1327 O O . LEU A 1 172 ? 5.860 0.691 -8.230 1.00 91.19 172 LEU A O 1
ATOM 1331 N N . LEU A 1 173 ? 6.490 0.386 -10.366 1.00 89.75 173 LEU A N 1
ATOM 1332 C CA . LEU A 1 173 ? 5.145 0.109 -10.872 1.00 89.75 173 LEU A CA 1
ATOM 1333 C C . LEU A 1 173 ? 4.487 -1.063 -10.132 1.00 89.75 173 LEU A C 1
ATOM 1335 O O . LEU A 1 173 ? 3.357 -0.934 -9.667 1.00 89.75 173 LEU A O 1
ATOM 1339 N N . ASN A 1 174 ? 5.194 -2.186 -9.985 1.00 90.06 174 ASN A N 1
ATOM 1340 C CA . ASN A 1 174 ? 4.658 -3.371 -9.315 1.00 90.06 174 ASN A CA 1
ATOM 1341 C C . ASN A 1 174 ? 4.311 -3.112 -7.845 1.00 90.06 174 ASN A C 1
ATOM 1343 O O . ASN A 1 174 ? 3.289 -3.600 -7.371 1.00 90.06 174 ASN A O 1
ATOM 1347 N N . LEU A 1 175 ? 5.135 -2.351 -7.121 1.00 91.31 175 LEU A N 1
ATOM 1348 C CA . LEU A 1 175 ? 4.890 -2.042 -5.711 1.00 91.31 175 LEU A CA 1
ATOM 1349 C C . LEU A 1 175 ? 3.682 -1.115 -5.526 1.00 91.31 175 LEU A C 1
ATOM 1351 O O . LEU A 1 175 ? 2.853 -1.381 -4.657 1.00 91.31 175 LEU A O 1
ATOM 1355 N N . PHE A 1 176 ? 3.535 -0.086 -6.369 1.00 87.00 176 PHE A N 1
ATOM 1356 C CA . PHE A 1 176 ? 2.334 0.754 -6.361 1.00 87.00 176 PHE A CA 1
ATOM 1357 C C . PHE A 1 176 ? 1.085 -0.047 -6.716 1.00 87.00 176 PHE A C 1
ATOM 1359 O O . PHE A 1 176 ? 0.067 0.059 -6.034 1.00 87.00 176 PHE A O 1
ATOM 1366 N N . ALA A 1 177 ? 1.176 -0.885 -7.751 1.00 84.12 177 ALA A N 1
ATOM 1367 C CA . ALA A 1 177 ? 0.042 -1.667 -8.209 1.00 84.12 177 ALA A CA 1
ATOM 1368 C C . ALA A 1 177 ? -0.424 -2.688 -7.162 1.00 84.12 177 ALA A C 1
ATOM 1370 O O . ALA A 1 177 ? -1.610 -2.788 -6.866 1.00 84.12 177 ALA A O 1
ATOM 1371 N N . ALA A 1 178 ? 0.518 -3.432 -6.583 1.00 88.25 178 ALA A N 1
ATOM 1372 C CA . ALA A 1 178 ? 0.210 -4.510 -5.656 1.00 88.25 178 ALA A CA 1
ATOM 1373 C C . ALA A 1 178 ? -0.107 -4.024 -4.238 1.00 88.25 178 ALA A C 1
ATOM 1375 O O . ALA A 1 178 ? -0.818 -4.723 -3.521 1.00 88.25 178 ALA A O 1
ATOM 1376 N N . GLY A 1 179 ? 0.436 -2.880 -3.807 1.00 88.69 179 GLY A N 1
ATOM 1377 C CA . GLY A 1 179 ? 0.347 -2.426 -2.417 1.00 88.69 179 GLY A CA 1
ATOM 1378 C C . GLY A 1 179 ? -0.820 -1.485 -2.112 1.00 88.69 179 GLY A C 1
ATOM 1379 O O . GLY A 1 179 ? -1.307 -1.482 -0.980 1.00 88.69 179 GLY A O 1
ATOM 1380 N N . THR A 1 180 ? -1.281 -0.699 -3.090 1.00 87.19 180 THR A N 1
ATOM 1381 C CA . THR A 1 180 ? -2.299 0.338 -2.858 1.00 87.19 180 THR A CA 1
ATOM 1382 C C . THR A 1 180 ? -3.714 -0.236 -2.715 1.00 87.19 180 THR A C 1
ATOM 1384 O O . THR A 1 180 ? -4.349 -0.067 -1.670 1.00 87.19 180 THR A O 1
ATOM 1387 N N . ASP A 1 181 ? -4.232 -0.903 -3.748 1.00 84.94 181 ASP A N 1
ATOM 1388 C CA . ASP A 1 181 ? -5.639 -1.339 -3.797 1.00 84.94 181 ASP A CA 1
ATOM 1389 C C . ASP A 1 181 ? -5.918 -2.521 -2.866 1.00 84.94 181 ASP A C 1
ATOM 1391 O O . ASP A 1 181 ? -6.920 -2.546 -2.156 1.00 84.94 181 ASP A O 1
ATOM 1395 N N . THR A 1 182 ? -4.972 -3.454 -2.751 1.00 91.00 182 THR A N 1
ATOM 1396 C CA . THR A 1 182 ? -5.090 -4.605 -1.842 1.00 91.00 182 THR A CA 1
ATOM 1397 C C . THR A 1 182 ? -5.212 -4.167 -0.379 1.00 91.00 182 THR A C 1
ATOM 1399 O O . THR A 1 182 ? -6.120 -4.604 0.329 1.00 91.00 182 THR A O 1
ATOM 1402 N N . SER A 1 183 ? -4.348 -3.253 0.072 1.00 93.50 183 SER A N 1
ATOM 1403 C CA . SER A 1 183 ? -4.352 -2.766 1.455 1.00 93.50 183 SER A CA 1
ATOM 1404 C C . SER A 1 183 ? -5.583 -1.910 1.748 1.00 93.50 183 SER A C 1
ATOM 1406 O O . SER A 1 183 ? -6.233 -2.092 2.777 1.00 93.50 183 SER A O 1
ATOM 1408 N N . SER A 1 184 ? -5.925 -0.985 0.844 1.00 92.56 184 SER A N 1
ATOM 1409 C CA . SER A 1 184 ? -7.071 -0.087 1.038 1.00 92.56 184 SER A CA 1
ATOM 1410 C C . SER A 1 184 ? -8.404 -0.838 1.020 1.00 92.56 184 SER A C 1
ATOM 1412 O O . SER A 1 184 ? -9.206 -0.629 1.930 1.00 92.56 184 SER A O 1
ATOM 1414 N N . SER A 1 185 ? -8.599 -1.780 0.089 1.00 92.56 185 SER A N 1
ATOM 1415 C CA . SER A 1 185 ? -9.792 -2.642 0.050 1.00 92.56 185 SER A CA 1
ATOM 1416 C C . SER A 1 185 ? -9.918 -3.528 1.292 1.00 92.56 185 SER A C 1
ATOM 1418 O O . SER A 1 185 ? -11.012 -3.659 1.837 1.00 92.56 185 SER A O 1
ATOM 1420 N N . THR A 1 186 ? -8.811 -4.092 1.794 1.00 96.31 186 THR A N 1
ATOM 1421 C CA . THR A 1 186 ? -8.824 -4.894 3.032 1.00 96.31 186 THR A CA 1
ATOM 1422 C C . THR A 1 186 ? -9.315 -4.059 4.218 1.00 96.31 186 THR A C 1
ATOM 1424 O O . THR A 1 186 ? -10.184 -4.498 4.972 1.00 96.31 186 THR A O 1
ATOM 1427 N N . ILE A 1 187 ? -8.797 -2.837 4.383 1.00 96.50 187 ILE A N 1
ATOM 1428 C CA . ILE A 1 187 ? -9.204 -1.954 5.487 1.00 96.50 187 ILE A CA 1
ATOM 1429 C C . ILE A 1 187 ? -10.657 -1.495 5.308 1.00 96.50 187 ILE A C 1
ATOM 1431 O O . ILE A 1 187 ? -11.406 -1.439 6.283 1.00 96.50 187 ILE A O 1
ATOM 1435 N N . GLU A 1 188 ? -11.080 -1.202 4.078 1.00 95.88 188 GLU A N 1
ATOM 1436 C CA . GLU A 1 188 ? -12.465 -0.838 3.772 1.00 95.88 188 GLU A CA 1
ATOM 1437 C C . GLU A 1 188 ? -13.444 -1.956 4.161 1.00 95.88 188 GLU A C 1
ATOM 1439 O O . GLU A 1 188 ? -14.443 -1.687 4.835 1.00 95.88 188 GLU A O 1
ATOM 1444 N N . TRP A 1 189 ? -13.129 -3.216 3.840 1.00 97.44 189 TRP A N 1
ATOM 1445 C CA . TRP A 1 189 ? -13.919 -4.371 4.275 1.00 97.44 189 TRP A CA 1
ATOM 1446 C C . TRP A 1 189 ? -13.930 -4.543 5.793 1.00 97.44 189 TRP A C 1
ATOM 1448 O O . TRP A 1 189 ? -15.000 -4.767 6.363 1.00 97.44 189 TRP A O 1
ATOM 1458 N N . ALA A 1 190 ? -12.784 -4.377 6.460 1.00 97.81 190 ALA A N 1
ATOM 1459 C CA . ALA A 1 190 ? -12.706 -4.452 7.919 1.00 97.81 190 ALA A CA 1
ATOM 1460 C C . ALA A 1 190 ? -13.627 -3.411 8.583 1.00 97.81 190 ALA A C 1
ATOM 1462 O O . ALA A 1 190 ? -14.401 -3.734 9.487 1.00 97.81 190 ALA A O 1
ATOM 1463 N N . LEU A 1 191 ? -13.583 -2.161 8.108 1.00 96.75 191 LEU A N 1
ATOM 1464 C CA . LEU A 1 191 ? -14.450 -1.085 8.592 1.00 96.75 191 LEU A CA 1
ATOM 1465 C C . LEU A 1 191 ? -15.926 -1.368 8.300 1.00 96.75 191 LEU A C 1
ATOM 1467 O O . LEU A 1 191 ? -16.766 -1.175 9.177 1.00 96.75 191 LEU A O 1
ATOM 1471 N N . SER A 1 192 ? -16.244 -1.855 7.099 1.00 96.88 192 SER A N 1
ATOM 1472 C CA . SER A 1 192 ? -17.609 -2.209 6.700 1.00 96.88 192 SER A CA 1
ATOM 1473 C C . SER A 1 192 ? -18.205 -3.295 7.604 1.00 96.88 192 SER A C 1
ATOM 1475 O O . SER A 1 192 ? -19.308 -3.124 8.129 1.00 96.88 192 SER A O 1
ATOM 1477 N N . GLU A 1 193 ? -17.465 -4.377 7.870 1.00 97.56 193 GLU A N 1
ATOM 1478 C CA . GLU A 1 193 ? -17.905 -5.443 8.782 1.00 97.56 193 GLU A CA 1
ATOM 1479 C C . GLU A 1 193 ? -18.094 -4.933 10.215 1.00 97.56 193 GLU A C 1
ATOM 1481 O O . GLU A 1 193 ? -19.109 -5.238 10.844 1.00 97.56 193 GLU A O 1
ATOM 1486 N N . MET A 1 194 ? -17.174 -4.106 10.721 1.00 97.31 194 MET A N 1
ATOM 1487 C CA . MET A 1 194 ? -17.290 -3.521 12.062 1.00 97.31 194 MET A CA 1
ATOM 1488 C C . MET A 1 194 ? -18.485 -2.568 12.195 1.00 97.31 194 MET A C 1
ATOM 1490 O O . MET A 1 194 ? -19.176 -2.597 13.211 1.00 97.31 194 MET A O 1
ATOM 1494 N N . ILE A 1 195 ? -18.776 -1.749 11.180 1.00 95.75 195 ILE A N 1
ATOM 1495 C CA . ILE A 1 195 ? -19.947 -0.852 11.181 1.00 95.75 195 ILE A CA 1
ATOM 1496 C C . ILE A 1 195 ? -21.251 -1.661 11.159 1.00 95.75 195 ILE A C 1
ATOM 1498 O O . ILE A 1 195 ? -22.218 -1.301 11.829 1.00 95.75 195 ILE A O 1
ATOM 1502 N N . ARG A 1 196 ? -21.279 -2.777 10.420 1.00 97.12 196 ARG A N 1
ATOM 1503 C CA . ARG A 1 196 ? -22.435 -3.686 10.351 1.00 97.12 196 ARG A CA 1
ATOM 1504 C C . ARG A 1 196 ? -22.628 -4.524 11.618 1.00 97.12 196 ARG A C 1
ATOM 1506 O O . ARG A 1 196 ? -23.720 -5.053 11.814 1.00 97.12 196 ARG A O 1
ATOM 1513 N N . ARG A 1 197 ? -21.591 -4.652 12.451 1.00 97.44 197 ARG A N 1
ATOM 1514 C CA . ARG A 1 197 ? -21.556 -5.453 13.686 1.00 97.44 197 ARG A CA 1
ATOM 1515 C C . ARG A 1 197 ? -21.079 -4.601 14.869 1.00 97.44 197 ARG A C 1
ATOM 1517 O O . ARG A 1 197 ? -19.923 -4.721 15.295 1.00 97.44 197 ARG A O 1
ATOM 1524 N N . PRO A 1 198 ? -21.943 -3.719 15.408 1.00 96.62 198 PRO A N 1
ATOM 1525 C CA . PRO A 1 198 ? -21.565 -2.762 16.449 1.00 96.62 198 PRO A CA 1
ATOM 1526 C C . PRO A 1 198 ? -20.957 -3.405 17.703 1.00 96.62 198 PRO A C 1
ATOM 1528 O O . PRO A 1 198 ? -20.145 -2.781 18.382 1.00 96.62 198 PRO A O 1
ATOM 1531 N N . GLU A 1 199 ? -21.312 -4.653 18.011 1.00 97.94 199 GLU A N 1
ATOM 1532 C CA . GLU A 1 199 ? -20.747 -5.433 19.111 1.00 97.94 199 GLU A CA 1
ATOM 1533 C C . GLU A 1 199 ? -19.250 -5.722 18.924 1.00 97.94 199 GLU A C 1
ATOM 1535 O O . GLU A 1 199 ? -18.478 -5.629 19.882 1.00 97.94 199 GLU A O 1
ATOM 1540 N N . ILE A 1 200 ? -18.822 -6.007 17.688 1.00 97.69 200 ILE A N 1
ATOM 1541 C CA . ILE A 1 200 ? -17.414 -6.236 17.345 1.00 97.69 200 ILE A CA 1
ATOM 1542 C C . ILE A 1 200 ? -16.654 -4.916 17.430 1.00 97.69 200 ILE A C 1
ATOM 1544 O O . ILE A 1 200 ? -15.614 -4.854 18.086 1.00 97.69 200 ILE A O 1
ATOM 1548 N N . LEU A 1 201 ? -17.202 -3.846 16.844 1.00 97.94 201 LEU A N 1
ATOM 1549 C CA . LEU A 1 201 ? -16.605 -2.513 16.920 1.00 97.94 201 LEU A CA 1
ATOM 1550 C C . LEU A 1 201 ? -16.423 -2.064 18.376 1.00 97.94 201 LEU A C 1
ATOM 1552 O O . LEU A 1 201 ? -15.351 -1.594 18.758 1.00 97.94 201 LEU A O 1
ATOM 1556 N N . LYS A 1 202 ? -17.448 -2.252 19.214 1.00 98.19 202 LYS A N 1
ATOM 1557 C CA . LYS A 1 202 ? -17.388 -1.869 20.625 1.00 98.19 202 LYS A CA 1
ATOM 1558 C C . LYS A 1 202 ? -16.335 -2.667 21.386 1.00 98.19 202 LYS A C 1
ATOM 1560 O O . LYS A 1 202 ? -15.622 -2.099 22.211 1.00 98.19 202 LYS A O 1
ATOM 1565 N N . ARG A 1 203 ? -16.208 -3.965 21.105 1.00 98.19 203 ARG A N 1
ATOM 1566 C CA . ARG A 1 203 ? -15.184 -4.814 21.721 1.00 98.19 203 ARG A CA 1
ATOM 1567 C C . ARG A 1 203 ? -13.767 -4.410 21.299 1.00 98.19 203 ARG A C 1
ATOM 1569 O O . ARG A 1 203 ? -12.892 -4.374 22.158 1.00 98.19 203 ARG A O 1
ATOM 1576 N N . ALA A 1 204 ? -13.555 -4.039 20.035 1.00 97.69 204 ALA A N 1
ATOM 1577 C CA . ALA A 1 204 ? -12.271 -3.516 19.561 1.00 97.69 204 ALA A CA 1
ATOM 1578 C C . ALA A 1 204 ? -11.896 -2.200 20.260 1.00 97.69 204 ALA A C 1
ATOM 1580 O O . ALA A 1 204 ? -10.762 -2.026 20.691 1.00 97.69 204 ALA A O 1
ATOM 1581 N N . GLN A 1 205 ? -12.866 -1.301 20.451 1.00 97.62 205 GLN A N 1
ATOM 1582 C CA . GLN A 1 205 ? -12.658 -0.061 21.205 1.00 97.62 205 GLN A CA 1
ATOM 1583 C C . GLN A 1 205 ? -12.301 -0.317 22.674 1.00 97.62 205 GLN A C 1
ATOM 1585 O O . GLN A 1 205 ? -11.444 0.376 23.203 1.00 97.62 205 GLN A O 1
ATOM 1590 N N . ILE A 1 206 ? -12.928 -1.305 23.327 1.00 98.31 206 ILE A N 1
ATOM 1591 C CA . ILE A 1 206 ? -12.602 -1.677 24.715 1.00 98.31 206 ILE A CA 1
ATOM 1592 C C . ILE A 1 206 ? -11.165 -2.197 24.817 1.00 98.31 206 ILE A C 1
ATOM 1594 O O . ILE A 1 206 ? -10.452 -1.818 25.742 1.00 98.31 206 ILE A O 1
ATOM 1598 N N . GLU A 1 207 ? -10.734 -3.044 23.878 1.00 98.44 207 GLU A N 1
ATOM 1599 C CA . GLU A 1 207 ? -9.348 -3.522 23.839 1.00 98.44 207 GLU A CA 1
ATOM 1600 C C . GLU A 1 207 ? -8.361 -2.358 23.653 1.00 98.44 207 GLU A C 1
ATOM 1602 O O . GLU A 1 207 ? -7.397 -2.248 24.409 1.00 98.44 207 GLU A O 1
ATOM 1607 N N . LEU A 1 208 ? -8.636 -1.446 22.714 1.00 97.81 208 LEU A N 1
ATOM 1608 C CA . LEU A 1 208 ? -7.805 -0.260 22.484 1.00 97.81 208 LEU A CA 1
ATOM 1609 C C . LEU A 1 208 ? -7.759 0.668 23.708 1.00 97.81 208 LEU A C 1
ATOM 1611 O O . LEU A 1 208 ? -6.673 1.077 24.112 1.00 97.81 208 LEU A O 1
ATOM 1615 N N . ASP A 1 209 ? -8.904 0.959 24.333 1.00 97.88 209 ASP A N 1
ATOM 1616 C CA . ASP A 1 209 ? -8.984 1.784 25.547 1.00 97.88 209 ASP A CA 1
ATOM 1617 C C . ASP A 1 209 ? -8.170 1.165 26.702 1.00 97.88 209 ASP A C 1
ATOM 1619 O O . ASP A 1 209 ? -7.548 1.893 27.472 1.00 97.88 209 ASP A O 1
ATOM 1623 N N . PHE A 1 210 ? -8.154 -0.168 26.823 1.00 97.81 210 PHE A N 1
ATOM 1624 C CA . PHE A 1 210 ? -7.419 -0.876 27.875 1.00 97.81 210 PHE A CA 1
ATOM 1625 C C . PHE A 1 210 ? -5.902 -0.905 27.637 1.00 97.81 210 PHE A C 1
ATOM 1627 O O . PHE A 1 210 ? -5.132 -0.737 28.580 1.00 97.81 210 PHE A O 1
ATOM 1634 N N . VAL A 1 211 ? -5.467 -1.132 26.395 1.00 97.75 211 VAL A N 1
ATOM 1635 C CA . VAL A 1 211 ? -4.046 -1.340 26.054 1.00 97.75 211 VAL A CA 1
ATOM 1636 C C . VAL A 1 211 ? -3.326 -0.025 25.755 1.00 97.75 211 VAL A C 1
ATOM 1638 O O . VAL A 1 211 ? -2.188 0.175 26.179 1.00 97.75 211 VAL A O 1
ATOM 1641 N N . VAL A 1 212 ? -3.975 0.870 25.011 1.00 97.12 212 VAL A N 1
ATOM 1642 C CA . VAL A 1 212 ? -3.380 2.119 24.509 1.00 97.12 212 VAL A CA 1
ATOM 1643 C C . VAL A 1 212 ? -3.761 3.307 25.393 1.00 97.12 212 VAL A C 1
ATOM 1645 O O . VAL A 1 212 ? -2.946 4.211 25.591 1.00 97.12 212 VAL A O 1
ATOM 1648 N N . GLY A 1 213 ? -4.978 3.299 25.943 1.00 96.44 213 GLY A N 1
ATOM 1649 C CA . GLY A 1 213 ? -5.567 4.451 26.620 1.00 96.44 213 GLY A CA 1
ATOM 1650 C C . GLY A 1 213 ? -6.104 5.491 25.633 1.00 96.44 213 GLY A C 1
ATOM 1651 O O . GLY A 1 213 ? -6.289 5.217 24.449 1.00 96.44 213 GLY A O 1
ATOM 1652 N N . ARG A 1 214 ? -6.372 6.707 26.128 1.00 94.88 214 ARG A N 1
ATOM 1653 C CA . ARG A 1 214 ? -7.001 7.791 25.344 1.00 94.88 214 ARG A CA 1
ATOM 1654 C C . ARG A 1 214 ? -6.102 8.993 25.069 1.00 94.88 214 ARG A C 1
ATOM 1656 O O . ARG A 1 214 ? -6.518 9.912 24.370 1.00 94.88 214 ARG A O 1
ATOM 1663 N N . ASP A 1 215 ? -4.878 8.969 25.583 1.00 94.31 215 ASP A N 1
ATOM 1664 C CA . ASP A 1 215 ? -3.960 10.113 25.551 1.00 94.31 215 ASP A CA 1
ATOM 1665 C C . ASP A 1 215 ? -3.001 10.093 24.350 1.00 94.31 215 ASP A C 1
ATOM 1667 O O .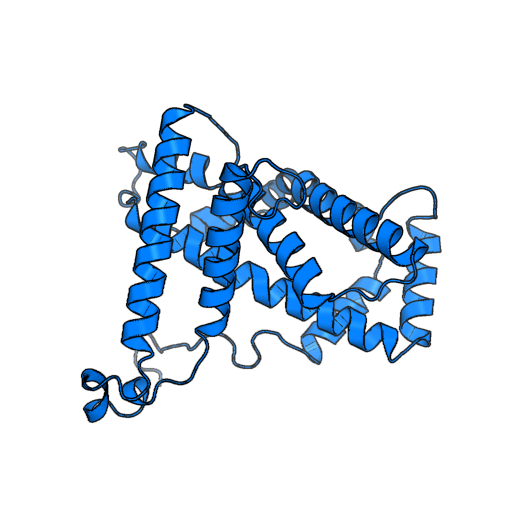 ASP A 1 215 ? -2.242 11.038 24.137 1.00 94.31 215 ASP A O 1
ATOM 1671 N N . ARG A 1 216 ? -3.014 9.020 23.547 1.00 93.38 216 ARG A N 1
ATOM 1672 C CA . ARG A 1 216 ? -2.148 8.860 22.371 1.00 93.38 216 ARG A CA 1
ATOM 1673 C C . ARG A 1 216 ? -2.800 8.024 21.273 1.00 93.38 216 ARG A C 1
ATOM 1675 O O . ARG A 1 216 ? -3.750 7.287 21.516 1.00 93.38 216 ARG A O 1
ATOM 1682 N N . LEU A 1 217 ? -2.244 8.112 20.065 1.00 92.00 217 LEU A N 1
ATOM 1683 C CA . LEU A 1 217 ? -2.587 7.208 18.966 1.00 92.00 217 LEU A CA 1
ATOM 1684 C C . LEU A 1 217 ? -1.963 5.817 19.176 1.00 92.00 217 LEU A C 1
ATOM 1686 O O . LEU A 1 217 ? -0.950 5.667 19.868 1.00 92.00 217 LEU A O 1
ATOM 1690 N N . VAL A 1 218 ? -2.576 4.815 18.540 1.00 94.31 218 VAL A N 1
ATOM 1691 C CA . VAL A 1 218 ? -2.030 3.455 18.447 1.00 94.31 218 VAL A CA 1
ATOM 1692 C C . VAL A 1 218 ? -0.709 3.473 17.676 1.00 94.31 218 VAL A C 1
ATOM 1694 O O . VAL A 1 218 ? -0.599 4.142 16.647 1.00 94.31 218 VAL A O 1
ATOM 1697 N N . SER A 1 219 ? 0.285 2.742 18.173 1.00 93.06 219 SER A N 1
ATOM 1698 C CA . SER A 1 219 ? 1.554 2.495 17.486 1.00 93.06 219 SER A CA 1
ATOM 1699 C C . SER A 1 219 ? 1.659 1.022 17.106 1.00 93.06 219 SER A C 1
ATOM 1701 O O . SER A 1 219 ? 1.066 0.150 17.739 1.00 93.06 219 SER A O 1
ATOM 1703 N N . GLU A 1 220 ? 2.471 0.713 16.098 1.00 92.06 220 GLU A N 1
ATOM 1704 C CA . GLU A 1 220 ? 2.747 -0.676 15.709 1.00 92.06 220 GLU A CA 1
ATOM 1705 C C . GLU A 1 220 ? 3.370 -1.504 16.845 1.00 92.06 220 GLU A C 1
ATOM 1707 O O . GLU A 1 220 ? 3.208 -2.722 16.885 1.00 92.06 220 GLU A O 1
ATOM 1712 N N . ALA A 1 221 ? 4.032 -0.851 17.806 1.00 91.94 221 ALA A N 1
ATOM 1713 C CA . ALA A 1 221 ? 4.559 -1.509 19.000 1.00 91.94 221 ALA A CA 1
ATOM 1714 C C . ALA A 1 221 ? 3.462 -2.060 19.935 1.00 91.94 221 ALA A C 1
ATOM 1716 O O . ALA A 1 221 ? 3.750 -2.938 20.746 1.00 91.94 221 ALA A O 1
ATOM 1717 N N . ASP A 1 222 ? 2.221 -1.575 19.818 1.00 95.56 222 ASP A N 1
ATOM 1718 C CA . ASP A 1 222 ? 1.088 -2.035 20.628 1.00 95.56 222 ASP A CA 1
ATOM 1719 C C . ASP A 1 222 ? 0.466 -3.328 20.085 1.00 95.56 222 ASP A C 1
ATOM 1721 O O . ASP A 1 222 ? -0.177 -4.057 20.838 1.00 95.56 222 ASP A O 1
ATOM 1725 N N . LEU A 1 223 ? 0.669 -3.639 18.797 1.00 94.69 223 LEU A N 1
ATOM 1726 C CA . LEU A 1 223 ? 0.009 -4.750 18.096 1.00 94.69 223 LEU A CA 1
ATOM 1727 C C . LEU A 1 223 ? 0.131 -6.114 18.797 1.00 94.69 223 LEU A C 1
ATOM 1729 O O . LEU A 1 223 ? -0.879 -6.816 18.847 1.00 94.69 223 LEU A O 1
ATOM 1733 N N . PRO A 1 224 ? 1.282 -6.504 19.389 1.00 96.38 224 PRO A N 1
ATOM 1734 C CA . PRO A 1 224 ? 1.382 -7.766 20.126 1.00 96.38 224 PRO A CA 1
ATOM 1735 C C . PRO A 1 224 ? 0.410 -7.879 21.312 1.00 96.38 224 PRO A C 1
ATOM 1737 O O . PRO A 1 224 ? 0.097 -8.986 21.742 1.00 96.38 224 PRO A O 1
ATOM 1740 N N . ASN A 1 225 ? -0.068 -6.747 21.835 1.00 97.94 225 ASN A N 1
ATOM 1741 C CA . ASN A 1 225 ? -1.008 -6.669 22.951 1.00 97.94 225 ASN A CA 1
ATOM 1742 C C . ASN A 1 225 ? -2.459 -6.429 22.496 1.00 97.94 225 ASN A C 1
ATOM 1744 O O . ASN A 1 225 ? -3.323 -6.229 23.345 1.00 97.94 225 ASN A O 1
ATOM 1748 N N . LEU A 1 226 ? -2.744 -6.459 21.188 1.00 98.19 226 LEU A N 1
ATOM 1749 C CA . LEU A 1 226 ? -4.075 -6.233 20.606 1.00 98.19 226 LEU A CA 1
ATOM 1750 C C . LEU A 1 226 ? -4.602 -7.497 19.887 1.00 98.19 226 LEU A C 1
ATOM 1752 O O . LEU A 1 226 ? -4.823 -7.481 18.670 1.00 98.19 226 LEU A O 1
ATOM 1756 N N . PRO A 1 227 ? -4.775 -8.631 20.598 1.00 98.12 227 PRO A N 1
ATOM 1757 C CA . PRO A 1 227 ? -5.132 -9.906 19.978 1.00 98.12 227 PRO A CA 1
ATOM 1758 C C . PRO A 1 227 ? -6.520 -9.905 19.323 1.00 98.12 227 PRO A C 1
ATOM 1760 O O . PRO A 1 227 ? -6.741 -10.634 18.353 1.00 98.12 227 PRO A O 1
ATOM 1763 N N . PHE A 1 228 ? -7.478 -9.120 19.823 1.00 98.38 228 PHE A N 1
ATOM 1764 C CA . PHE A 1 228 ? -8.801 -9.022 19.215 1.00 98.38 228 PHE A CA 1
ATOM 1765 C C . PHE A 1 228 ? -8.765 -8.195 17.927 1.00 98.38 228 PHE A C 1
ATOM 1767 O O . PHE A 1 228 ? -9.377 -8.604 16.939 1.00 98.38 228 PHE A O 1
ATOM 1774 N N . LEU A 1 229 ? -8.001 -7.100 17.884 1.00 97.69 229 LEU A N 1
ATOM 1775 C CA . LEU A 1 229 ? -7.738 -6.377 16.639 1.00 97.69 229 LEU A CA 1
ATOM 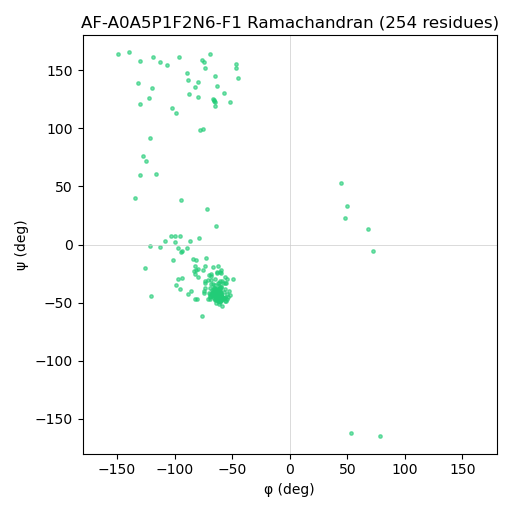1776 C C . LEU A 1 229 ? -7.049 -7.279 15.602 1.00 97.69 229 LEU A C 1
ATOM 1778 O O . LEU A 1 229 ? -7.459 -7.305 14.442 1.00 97.69 229 LEU A O 1
ATOM 1782 N N . GLU A 1 230 ? -6.059 -8.076 16.015 1.00 97.75 230 GLU A N 1
ATOM 1783 C CA . GLU A 1 230 ? -5.410 -9.056 15.134 1.00 97.75 230 GLU A CA 1
ATOM 1784 C C . GLU A 1 230 ? -6.415 -10.097 14.606 1.00 97.75 230 GLU A C 1
ATOM 1786 O O . GLU A 1 230 ? -6.389 -10.456 13.425 1.00 97.75 230 GLU A O 1
ATOM 1791 N N . ALA A 1 231 ? -7.344 -10.555 15.451 1.00 98.25 231 ALA A N 1
ATOM 1792 C CA . ALA A 1 231 ? -8.411 -11.464 15.044 1.00 98.25 231 ALA A CA 1
ATOM 1793 C C . ALA A 1 231 ? -9.361 -10.831 14.013 1.00 98.25 231 ALA A C 1
ATOM 1795 O O . ALA A 1 231 ? -9.738 -11.507 13.058 1.00 98.25 231 ALA A O 1
ATOM 1796 N N . ILE A 1 232 ? -9.705 -9.544 14.151 1.00 98.25 232 ILE A N 1
ATOM 1797 C CA . ILE A 1 232 ? -10.508 -8.809 13.156 1.00 98.25 232 ILE A CA 1
ATOM 1798 C C . ILE A 1 232 ? -9.790 -8.771 11.806 1.00 98.25 232 ILE A C 1
ATOM 1800 O O . ILE A 1 232 ? -10.405 -9.045 10.774 1.00 98.25 232 ILE A O 1
ATOM 1804 N N . VAL A 1 233 ? -8.487 -8.476 11.799 1.00 97.12 233 VAL A N 1
ATOM 1805 C CA . VAL A 1 233 ? -7.684 -8.452 10.567 1.00 97.12 233 VAL A CA 1
ATOM 1806 C C . VAL A 1 233 ? -7.657 -9.838 9.913 1.00 97.12 233 VAL A C 1
ATOM 1808 O O . VAL A 1 233 ? -7.928 -9.962 8.718 1.00 97.12 233 VAL A O 1
ATOM 1811 N N . LYS A 1 234 ? -7.408 -10.900 10.690 1.00 98.19 234 LYS A N 1
ATOM 1812 C CA . LYS A 1 234 ? -7.425 -12.290 10.196 1.00 98.19 234 LYS A CA 1
ATOM 1813 C C . LYS A 1 234 ? -8.788 -12.694 9.635 1.00 98.19 234 LYS A C 1
ATOM 1815 O O . LYS A 1 234 ? -8.852 -13.298 8.566 1.00 98.19 234 LYS A O 1
ATOM 1820 N N . GLU A 1 235 ? -9.871 -12.350 10.326 1.00 98.25 235 GLU A N 1
ATOM 1821 C CA . GLU A 1 235 ? -11.230 -12.673 9.883 1.00 98.25 235 GLU A CA 1
ATOM 1822 C C . GLU A 1 235 ? -11.619 -11.893 8.623 1.00 98.25 235 GLU A C 1
ATOM 1824 O O . GLU A 1 235 ? -12.274 -12.439 7.734 1.00 98.25 235 GLU A O 1
ATOM 1829 N N . THR A 1 236 ? -11.133 -10.656 8.491 1.00 97.81 236 THR A N 1
ATOM 1830 C CA . THR A 1 236 ? -11.281 -9.866 7.264 1.00 97.81 236 THR A CA 1
ATOM 1831 C C . THR A 1 236 ? -10.580 -10.551 6.095 1.00 97.81 236 THR A C 1
ATOM 1833 O O . THR A 1 236 ? -11.207 -10.749 5.061 1.00 97.81 236 THR A O 1
ATOM 1836 N N . PHE A 1 237 ? -9.331 -11.007 6.256 1.00 96.50 237 PHE A N 1
ATOM 1837 C CA . PHE A 1 237 ? -8.641 -11.770 5.206 1.00 96.50 237 PHE A CA 1
ATOM 1838 C C . PHE A 1 237 ? -9.340 -13.092 4.860 1.00 96.50 237 PHE A C 1
ATOM 1840 O O . PHE A 1 237 ? -9.299 -13.521 3.708 1.00 96.50 237 PHE A O 1
ATOM 1847 N N . ARG A 1 238 ? -9.983 -13.744 5.838 1.00 97.75 238 ARG A N 1
ATOM 1848 C CA . ARG A 1 238 ? -10.721 -14.998 5.627 1.00 97.75 238 ARG A CA 1
ATOM 1849 C C . ARG A 1 238 ? -12.003 -14.789 4.816 1.00 97.75 238 ARG A C 1
ATOM 1851 O O . ARG A 1 238 ? -12.329 -15.629 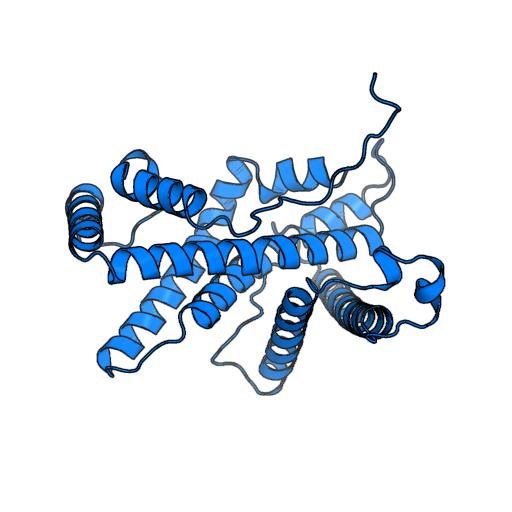3.981 1.00 97.75 238 ARG A O 1
ATOM 1858 N N . LEU A 1 239 ? -12.752 -13.723 5.103 1.00 97.12 239 LEU A N 1
ATOM 1859 C CA . LEU A 1 239 ? -14.040 -13.429 4.464 1.00 97.12 239 LEU A CA 1
ATOM 1860 C C . LEU A 1 239 ? -13.894 -12.655 3.153 1.00 97.12 239 LEU A C 1
ATOM 1862 O O . LEU A 1 239 ? -14.602 -12.948 2.192 1.00 97.12 239 LEU A O 1
ATOM 1866 N N . HIS A 1 240 ? -12.972 -11.696 3.121 1.00 96.31 240 HIS A N 1
ATOM 1867 C CA . HIS A 1 240 ? -12.826 -10.695 2.066 1.00 96.31 240 HIS A CA 1
ATOM 1868 C C . HIS A 1 240 ? -11.377 -10.619 1.558 1.00 96.31 240 HIS A C 1
ATOM 1870 O O . HIS A 1 240 ? -10.737 -9.571 1.665 1.00 96.31 240 HIS A O 1
ATOM 1876 N N . PRO A 1 241 ? -10.808 -11.713 1.017 1.00 93.50 241 PRO A N 1
ATOM 1877 C CA . PRO A 1 241 ? -9.468 -11.661 0.447 1.00 93.50 241 PRO A CA 1
ATOM 1878 C C . PRO A 1 241 ? -9.452 -10.732 -0.777 1.00 93.50 241 PRO A C 1
ATOM 1880 O O . PRO A 1 241 ? -10.159 -10.989 -1.750 1.00 93.50 241 PRO A O 1
ATOM 1883 N N . SER A 1 242 ? -8.608 -9.691 -0.773 1.00 89.62 242 SER A N 1
ATOM 1884 C CA . SER A 1 242 ? -8.484 -8.756 -1.911 1.00 89.62 242 SER A CA 1
ATOM 1885 C C . SER A 1 242 ? -8.037 -9.436 -3.211 1.00 89.62 242 SER A C 1
ATOM 1887 O O . SER A 1 242 ? -8.305 -8.939 -4.300 1.00 89.62 242 SER A O 1
ATOM 1889 N N . THR A 1 243 ? -7.362 -10.585 -3.113 1.00 87.94 243 THR A N 1
ATOM 1890 C CA . THR A 1 243 ? -6.911 -11.403 -4.248 1.00 87.94 243 THR A CA 1
ATOM 1891 C C . THR A 1 243 ? -7.442 -12.841 -4.118 1.00 87.94 243 THR A C 1
ATOM 1893 O O . THR A 1 243 ? -6.677 -13.768 -3.847 1.00 87.94 243 THR A O 1
ATOM 1896 N N . PRO A 1 244 ? -8.756 -13.077 -4.320 1.00 88.56 244 PRO A N 1
ATOM 1897 C CA . PRO A 1 244 ? -9.409 -14.357 -4.003 1.00 88.56 244 PRO A CA 1
ATOM 1898 C C . PRO A 1 244 ? -8.881 -15.548 -4.817 1.00 88.56 244 PRO A C 1
ATOM 1900 O O . PRO A 1 244 ? -8.968 -16.687 -4.370 1.00 88.56 244 PRO A O 1
ATOM 1903 N N . LEU A 1 245 ? -8.317 -15.293 -6.002 1.00 89.50 245 LEU A N 1
ATOM 1904 C CA . LEU A 1 245 ? -7.716 -16.307 -6.876 1.00 89.50 245 LEU A CA 1
ATOM 1905 C C . LEU A 1 245 ? -6.181 -16.305 -6.837 1.00 89.50 245 LEU A C 1
ATOM 1907 O O . LEU A 1 245 ? -5.553 -17.011 -7.623 1.00 89.50 245 LEU A O 1
ATOM 1911 N N . SER A 1 246 ? -5.570 -15.525 -5.938 1.00 88.38 246 SER A N 1
ATOM 1912 C CA . SER A 1 246 ? -4.132 -15.226 -5.972 1.00 88.38 246 SER A CA 1
ATOM 1913 C C . SER A 1 246 ? -3.690 -14.680 -7.347 1.00 88.38 246 SER A C 1
ATOM 1915 O O . SER A 1 246 ? -4.508 -14.185 -8.124 1.00 88.38 246 SER A O 1
ATOM 1917 N N . LEU A 1 247 ? -2.386 -14.703 -7.640 1.00 88.19 247 LEU A N 1
ATOM 1918 C CA . LEU A 1 247 ? -1.878 -14.440 -8.987 1.00 88.19 247 LEU A CA 1
ATOM 1919 C C . LEU A 1 247 ? -1.807 -15.756 -9.780 1.00 88.19 247 LEU A C 1
ATOM 1921 O O . LEU A 1 247 ? -1.529 -16.796 -9.181 1.00 88.19 247 LEU A O 1
ATOM 1925 N N . PRO A 1 248 ? -2.019 -15.743 -11.110 1.00 88.62 248 PRO A N 1
ATOM 1926 C CA . PRO A 1 248 ? -1.867 -16.938 -11.936 1.00 88.62 248 PRO A CA 1
ATOM 1927 C C . PRO A 1 248 ? -0.468 -17.548 -11.808 1.00 88.62 248 PRO A C 1
ATOM 1929 O O . PRO A 1 248 ? 0.541 -16.854 -11.941 1.00 88.62 248 PRO A O 1
ATOM 1932 N N . HIS A 1 249 ? -0.407 -18.857 -11.565 1.00 91.69 249 HIS A N 1
ATOM 1933 C CA . HIS A 1 249 ? 0.838 -19.623 -11.510 1.00 91.69 249 HIS A CA 1
ATOM 1934 C C . HIS A 1 249 ? 0.981 -20.505 -12.753 1.00 91.69 249 HIS A C 1
ATOM 1936 O O . HIS A 1 249 ? -0.005 -20.910 -13.367 1.00 91.69 249 HIS A O 1
ATOM 1942 N N . MET A 1 250 ? 2.224 -20.834 -13.100 1.00 91.44 250 MET A N 1
ATOM 1943 C CA . MET A 1 250 ? 2.557 -21.750 -14.188 1.00 91.44 250 MET A CA 1
ATOM 1944 C C . MET A 1 250 ? 3.587 -22.763 -13.692 1.00 91.44 250 MET A C 1
ATOM 1946 O O . MET A 1 250 ? 4.514 -22.399 -12.967 1.00 91.44 250 MET A O 1
ATOM 1950 N N . ALA A 1 251 ? 3.424 -24.029 -14.076 1.00 93.31 251 ALA A N 1
ATOM 1951 C CA . ALA A 1 251 ? 4.421 -25.053 -13.802 1.00 93.31 251 ALA A CA 1
ATOM 1952 C C . ALA A 1 251 ? 5.696 -24.745 -14.604 1.00 93.31 251 ALA A C 1
ATOM 1954 O O . ALA A 1 251 ? 5.637 -24.578 -15.821 1.00 93.31 251 ALA A O 1
ATOM 1955 N N . SER A 1 252 ? 6.840 -24.645 -13.921 1.00 93.19 252 SER A N 1
ATOM 1956 C CA . SER A 1 252 ? 8.135 -24.396 -14.572 1.00 93.19 252 SER A CA 1
ATOM 1957 C C . SER A 1 252 ? 8.619 -25.599 -15.379 1.00 93.19 252 SER A C 1
ATOM 1959 O O . SER A 1 252 ? 9.368 -25.445 -16.337 1.00 93.19 252 SER A O 1
ATOM 1961 N N . GLU A 1 253 ? 8.183 -26.792 -14.983 1.00 93.75 253 GLU A N 1
ATOM 1962 C CA . GLU A 1 253 ? 8.493 -28.070 -15.609 1.00 93.75 253 GLU A CA 1
ATOM 1963 C C . GLU A 1 253 ? 7.233 -28.938 -15.626 1.00 93.75 253 GLU A C 1
ATOM 1965 O O . GLU A 1 253 ? 6.252 -28.653 -14.937 1.00 93.75 253 GLU A O 1
ATOM 1970 N N . THR A 1 254 ? 7.242 -30.013 -16.413 1.00 92.38 254 THR A N 1
ATOM 1971 C CA . THR A 1 254 ? 6.113 -30.951 -16.437 1.00 92.38 254 THR A CA 1
ATOM 1972 C C . THR A 1 254 ? 5.977 -31.638 -15.078 1.00 92.38 254 THR A C 1
ATOM 1974 O O . THR A 1 254 ? 6.884 -32.347 -14.644 1.00 92.38 254 THR A O 1
ATOM 1977 N N . CYS A 1 255 ? 4.838 -31.450 -14.414 1.00 84.06 255 CYS A N 1
ATOM 1978 C CA . CYS A 1 255 ? 4.503 -32.175 -13.191 1.00 84.06 255 CYS A CA 1
ATOM 1979 C C . CYS A 1 255 ? 3.993 -33.586 -13.537 1.00 84.06 255 CYS A C 1
ATOM 1981 O O . CYS A 1 255 ? 3.262 -33.750 -14.515 1.00 84.06 255 CYS A O 1
ATOM 1983 N N . LYS A 1 256 ? 4.389 -34.590 -12.747 1.00 67.00 256 LYS A N 1
ATOM 1984 C CA . LYS A 1 256 ? 3.849 -35.957 -12.801 1.00 67.00 256 LYS A CA 1
ATOM 1985 C C . LYS A 1 256 ? 2.769 -36.148 -11.748 1.00 67.00 256 LYS A C 1
ATOM 1987 O O . LYS A 1 256 ? 2.927 -35.548 -10.662 1.00 67.00 256 LYS A O 1
#

Sequence (256 aa):
MLRKLCALHLFSPKALDNLRPVREAEVSILARALHARAQNHSPVNMGQALMACATNALSKAMLGRRVFIEDEEEEASKEAAEFKELVMDIMKTGVSNVGDFVPALKWFDVQGVVAKMKKLHRRFDMFLDKVIAEHQAMADTGADLLSVMMRLKEDVDGDGGKLTNTDIKALLLNLFAAGTDTSSSTIEWALSEMIRRPEILKRAQIELDFVVGRDRLVSEADLPNLPFLEAIVKETFRLHPSTPLSLPHMASETCK

pLDDT: mean 87.19, std 11.2, range [49.38, 98.44]

Radius of gyration: 20.91 Å; Cα contacts (8 Å, |Δi|>4): 181; chains: 1; bounding box: 54×61×61 Å